Protein AF-A0A2E2UDE4-F1 (afdb_monomer)

Radius of gyration: 19.42 Å; Cα contacts (8 Å, |Δi|>4): 598; chains: 1; bounding box: 37×46×56 Å

Structure (mmCIF, N/CA/C/O backbone):
data_AF-A0A2E2UDE4-F1
#
_entry.id   AF-A0A2E2UDE4-F1
#
loop_
_atom_site.group_PDB
_atom_site.id
_atom_site.type_symbol
_atom_site.label_atom_id
_atom_site.label_alt_id
_atom_site.label_comp_id
_atom_site.label_asym_id
_atom_site.label_entity_id
_atom_site.label_seq_id
_atom_site.pdbx_PDB_ins_code
_atom_site.Cartn_x
_atom_site.Cartn_y
_atom_site.Cartn_z
_atom_site.occupancy
_atom_site.B_iso_or_equiv
_atom_site.auth_seq_id
_atom_site.auth_comp_id
_atom_site.auth_asym_id
_atom_site.auth_atom_id
_atom_site.pdbx_PDB_model_num
ATOM 1 N N . MET A 1 1 ? -0.733 -28.466 -1.530 1.00 35.12 1 MET A N 1
ATOM 2 C CA . MET A 1 1 ? -0.916 -27.162 -0.845 1.00 35.12 1 MET A CA 1
ATOM 3 C C . MET A 1 1 ? -1.141 -27.237 0.670 1.00 35.12 1 MET A C 1
ATOM 5 O O . MET A 1 1 ? -0.601 -26.382 1.351 1.00 35.12 1 MET A O 1
ATOM 9 N N . LYS A 1 2 ? -1.845 -28.229 1.247 1.00 24.92 2 LYS A N 1
ATOM 10 C CA . LYS A 1 2 ? -2.024 -28.320 2.722 1.00 24.92 2 LYS A CA 1
ATOM 11 C C . LYS A 1 2 ? -0.740 -28.624 3.522 1.00 24.92 2 LYS A C 1
ATOM 13 O O . LYS A 1 2 ? -0.670 -28.319 4.704 1.00 24.92 2 LYS A O 1
ATOM 18 N N . THR A 1 3 ? 0.284 -29.183 2.881 1.00 28.83 3 THR A N 1
ATOM 19 C CA . THR A 1 3 ? 1.509 -29.660 3.548 1.00 28.83 3 THR A CA 1
ATOM 20 C C . THR A 1 3 ? 2.575 -28.574 3.747 1.00 28.83 3 THR A C 1
ATOM 22 O O . THR A 1 3 ? 3.399 -28.689 4.645 1.00 28.83 3 THR A O 1
ATOM 25 N N . PHE A 1 4 ? 2.550 -27.494 2.959 1.00 31.78 4 PHE A N 1
ATOM 26 C CA . PHE A 1 4 ? 3.577 -26.442 3.019 1.00 31.78 4 PHE A CA 1
ATOM 27 C C . PHE A 1 4 ? 3.367 -25.449 4.175 1.00 31.78 4 PHE A C 1
ATOM 29 O O . PHE A 1 4 ? 4.335 -24.976 4.761 1.00 31.78 4 PHE A O 1
ATOM 36 N N . PHE A 1 5 ? 2.114 -25.188 4.561 1.00 33.06 5 PHE A N 1
ATOM 37 C CA . PHE A 1 5 ? 1.789 -24.245 5.641 1.00 33.06 5 PHE A CA 1
ATOM 38 C C . PHE A 1 5 ? 2.181 -24.781 7.029 1.00 33.06 5 PHE A C 1
ATOM 40 O O . PHE A 1 5 ? 2.607 -24.026 7.896 1.00 33.06 5 PHE A O 1
ATOM 47 N N . ILE A 1 6 ? 2.109 -26.104 7.214 1.00 34.22 6 ILE A N 1
ATOM 48 C CA . ILE A 1 6 ? 2.543 -26.785 8.444 1.00 34.22 6 ILE A CA 1
ATOM 49 C C . ILE A 1 6 ? 4.077 -26.774 8.563 1.00 34.22 6 ILE A C 1
ATOM 51 O O . ILE A 1 6 ? 4.602 -26.667 9.668 1.00 34.22 6 ILE A O 1
ATOM 55 N N . LEU A 1 7 ? 4.810 -26.813 7.442 1.00 35.66 7 LEU A N 1
ATOM 56 C CA . LEU A 1 7 ? 6.276 -26.786 7.461 1.00 35.66 7 LEU A CA 1
ATOM 57 C C . LEU A 1 7 ? 6.849 -25.426 7.885 1.00 35.66 7 LEU A C 1
ATOM 59 O O . LEU A 1 7 ? 7.848 -25.402 8.593 1.00 35.66 7 LEU A O 1
ATOM 63 N N . ALA A 1 8 ? 6.213 -24.307 7.523 1.00 44.88 8 ALA A N 1
ATOM 64 C CA . ALA A 1 8 ? 6.677 -22.971 7.916 1.00 44.88 8 ALA A CA 1
ATOM 65 C C . ALA A 1 8 ? 6.591 -22.726 9.438 1.00 44.88 8 ALA A C 1
ATOM 67 O O . ALA A 1 8 ? 7.397 -21.985 9.995 1.00 44.88 8 ALA A O 1
ATOM 68 N N . ILE A 1 9 ? 5.656 -23.396 10.120 1.00 42.78 9 ILE A N 1
ATOM 69 C CA . ILE A 1 9 ? 5.448 -23.289 11.573 1.00 42.78 9 ILE A CA 1
ATOM 70 C C . ILE A 1 9 ? 6.550 -24.030 12.355 1.00 42.78 9 ILE A C 1
ATOM 72 O O . ILE A 1 9 ? 6.902 -23.630 13.463 1.00 42.78 9 ILE A O 1
ATOM 76 N N . LEU A 1 10 ? 7.156 -25.070 11.768 1.00 39.50 10 LEU A N 1
ATOM 77 C CA . LEU A 1 10 ? 8.206 -25.868 12.416 1.00 39.50 10 LEU A CA 1
ATOM 78 C C . LEU A 1 10 ? 9.559 -25.142 12.528 1.00 39.50 10 LEU A C 1
ATOM 80 O O . LEU A 1 10 ? 10.391 -25.559 13.333 1.00 39.50 10 LEU A O 1
ATOM 84 N N . PHE A 1 11 ? 9.768 -24.056 11.774 1.00 43.25 11 PHE A N 1
ATOM 85 C CA . PHE A 1 11 ? 10.990 -23.235 11.819 1.00 43.25 11 PHE A CA 1
ATOM 86 C C . PHE A 1 11 ? 10.892 -22.024 12.755 1.00 43.25 11 PHE A C 1
ATOM 88 O O . PHE A 1 11 ? 11.830 -21.233 12.847 1.00 43.25 11 PHE A O 1
ATOM 95 N N . LEU A 1 12 ? 9.766 -21.857 13.448 1.00 46.66 12 LEU A N 1
ATOM 96 C CA . LEU A 1 12 ? 9.600 -20.792 14.426 1.00 46.66 12 LEU A CA 1
ATOM 97 C C . LEU A 1 12 ? 10.262 -21.203 15.756 1.00 46.66 12 LEU A C 1
ATOM 99 O O . LEU A 1 12 ? 10.166 -22.357 16.177 1.00 46.66 12 LEU A O 1
ATOM 103 N N . ASN A 1 13 ? 10.965 -20.253 16.385 1.00 50.31 13 ASN A N 1
ATOM 104 C CA . ASN A 1 13 ? 11.615 -20.405 17.696 1.00 50.31 13 ASN A CA 1
ATOM 105 C C . ASN A 1 13 ? 10.602 -20.923 18.743 1.00 50.31 13 ASN A C 1
ATOM 107 O O . ASN A 1 13 ? 9.409 -20.651 18.629 1.00 50.31 13 ASN A O 1
ATOM 111 N N . ASP A 1 14 ? 11.059 -21.660 19.754 1.00 52.66 14 ASP A N 1
ATOM 112 C CA . ASP A 1 14 ? 10.216 -22.264 20.790 1.00 52.66 14 ASP A CA 1
ATOM 113 C C . ASP A 1 14 ? 9.370 -21.230 21.559 1.00 52.66 14 ASP A C 1
ATOM 115 O O . ASP A 1 14 ? 8.243 -21.541 21.940 1.00 52.66 14 ASP A O 1
ATOM 119 N N . ASP A 1 15 ? 9.821 -19.973 21.645 1.00 49.53 15 ASP A N 1
ATOM 120 C CA . ASP A 1 15 ? 9.019 -18.848 22.158 1.00 49.53 15 ASP A CA 1
ATOM 121 C C . ASP A 1 15 ? 7.742 -18.600 21.324 1.00 49.53 15 ASP A C 1
ATOM 123 O O . ASP A 1 15 ?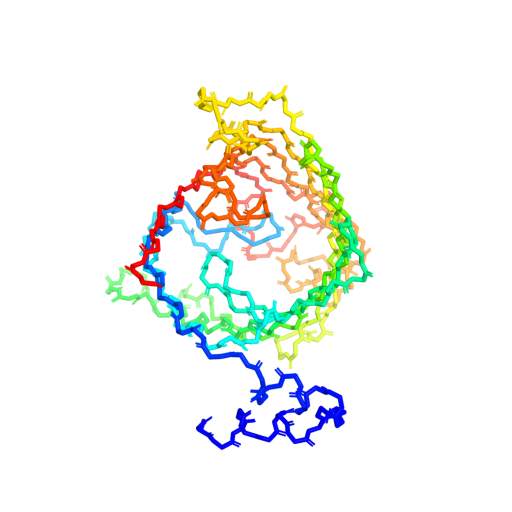 6.675 -18.317 21.859 1.00 49.53 15 ASP A O 1
ATOM 127 N N . VAL A 1 16 ? 7.819 -18.770 20.000 1.00 48.03 16 VAL A N 1
ATOM 128 C CA . VAL A 1 16 ? 6.688 -18.590 19.071 1.00 48.03 16 VAL A CA 1
ATOM 129 C C . VAL A 1 16 ? 5.713 -19.769 19.141 1.00 48.03 16 VAL A C 1
ATOM 131 O O . VAL A 1 16 ? 4.521 -19.604 18.887 1.00 48.03 16 VAL A O 1
ATOM 134 N N . LYS A 1 17 ? 6.207 -20.965 19.486 1.00 50.06 17 LYS A N 1
ATOM 135 C CA . LYS A 1 17 ? 5.362 -22.146 19.721 1.00 50.06 17 LYS A CA 1
ATOM 136 C C . LYS A 1 17 ? 4.622 -22.046 21.054 1.00 50.06 17 LYS A C 1
ATOM 138 O O . LYS A 1 17 ? 3.477 -22.476 21.127 1.00 50.06 17 LYS A O 1
ATOM 143 N N . ALA A 1 18 ? 5.254 -21.475 22.080 1.00 52.25 18 ALA A N 1
ATOM 144 C CA . ALA A 1 18 ? 4.624 -21.217 23.373 1.00 52.25 18 ALA A CA 1
ATOM 145 C C . ALA A 1 18 ? 3.515 -20.152 23.259 1.00 52.25 18 ALA A C 1
ATOM 147 O O . ALA A 1 18 ? 2.399 -20.398 23.711 1.00 52.25 18 ALA A O 1
ATOM 148 N N . ASP A 1 19 ? 3.770 -19.052 22.539 1.00 45.00 19 ASP A N 1
ATOM 149 C CA . ASP A 1 19 ? 2.766 -18.018 22.227 1.00 45.00 19 ASP A CA 1
ATOM 150 C C . ASP A 1 19 ? 1.578 -18.546 21.395 1.00 45.00 19 ASP A C 1
ATOM 152 O O . ASP A 1 19 ? 0.516 -17.931 21.366 1.00 45.00 19 ASP A O 1
ATOM 156 N N . PHE A 1 20 ? 1.733 -19.678 20.697 1.00 43.50 20 PHE A N 1
ATOM 157 C CA . PHE A 1 20 ? 0.654 -20.311 19.929 1.00 43.50 20 PHE A CA 1
ATOM 158 C C . PHE A 1 20 ? -0.340 -21.089 20.812 1.00 43.50 20 PHE A C 1
ATOM 160 O O . PHE A 1 20 ? -1.449 -21.380 20.367 1.00 43.50 20 PHE A O 1
ATOM 167 N N . LEU A 1 21 ? 0.058 -21.474 22.029 1.00 47.16 21 LEU A N 1
ATOM 168 C CA . LEU A 1 21 ? -0.686 -22.411 22.881 1.00 47.16 21 LEU A CA 1
ATOM 169 C C . LEU A 1 21 ? -1.438 -21.745 24.042 1.00 47.16 21 LEU A C 1
ATOM 171 O O . LEU A 1 21 ? -2.238 -22.414 24.694 1.00 47.16 21 LEU A O 1
ATOM 175 N N . GLU A 1 22 ? -1.232 -20.452 24.301 1.00 43.94 22 GLU A N 1
ATOM 176 C CA . GLU A 1 22 ? -1.933 -19.725 25.362 1.00 43.94 22 GLU A CA 1
ATOM 177 C C . GLU A 1 22 ? -2.844 -18.625 24.795 1.00 43.94 22 GLU A C 1
ATOM 179 O O . GLU A 1 22 ? -2.407 -17.765 24.040 1.00 43.94 22 GLU A O 1
ATOM 184 N N . THR A 1 23 ? -4.103 -18.623 25.256 1.00 48.03 23 THR A N 1
ATOM 185 C CA . THR A 1 23 ? -5.217 -1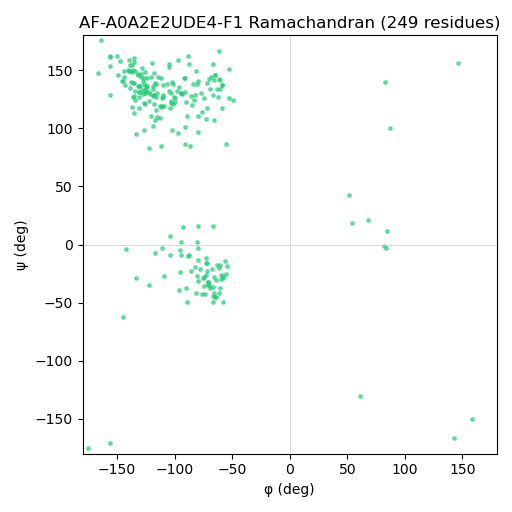7.680 24.993 1.00 48.03 23 THR A CA 1
ATOM 186 C C . THR A 1 23 ? -6.090 -17.968 23.761 1.00 48.03 23 THR A C 1
ATOM 188 O O . THR A 1 23 ? -5.752 -17.691 22.620 1.00 48.03 23 THR A O 1
ATOM 191 N N . GLU A 1 24 ? -7.261 -18.563 24.023 1.00 51.25 24 GLU A N 1
ATOM 192 C CA . GLU A 1 24 ? -8.235 -18.990 23.015 1.00 51.25 24 GLU A CA 1
ATOM 193 C C . GLU A 1 24 ? -9.422 -18.012 22.914 1.00 51.25 24 GLU A C 1
ATOM 195 O O . GLU A 1 24 ? -10.394 -18.113 23.671 1.00 51.25 24 GLU A O 1
ATOM 200 N N . LYS A 1 25 ? -9.417 -17.100 21.935 1.00 58.06 25 LYS A N 1
ATOM 201 C CA . LYS A 1 25 ? -10.649 -16.480 21.410 1.00 58.06 25 LYS A CA 1
ATOM 202 C C . LYS A 1 25 ? -10.627 -16.433 19.889 1.00 58.06 25 LYS A C 1
ATOM 204 O O . LYS A 1 25 ? -9.860 -15.699 19.274 1.00 58.06 25 LYS A O 1
ATOM 209 N N . LEU A 1 26 ? -11.525 -17.202 19.278 1.00 60.44 26 LEU A N 1
ATOM 210 C CA . LEU A 1 26 ? -11.810 -17.125 17.849 1.00 60.44 26 LEU A CA 1
ATOM 211 C C . LEU A 1 26 ? -12.360 -15.733 17.510 1.00 60.44 26 LEU A C 1
ATOM 213 O O . LEU A 1 26 ? -13.341 -15.302 18.114 1.00 60.44 26 LEU A O 1
ATOM 217 N N . GLN A 1 27 ? -11.753 -15.056 16.536 1.00 63.19 27 GLN A N 1
ATOM 218 C CA . GLN A 1 27 ? -12.270 -13.807 15.982 1.00 63.19 27 GLN A CA 1
ATOM 219 C C . GLN A 1 27 ? -12.635 -14.000 14.515 1.00 63.19 27 GLN A C 1
ATOM 221 O O . GLN A 1 27 ? -11.807 -14.433 13.708 1.00 63.19 27 GLN A O 1
ATOM 226 N N . VAL A 1 28 ? -13.868 -13.649 14.162 1.00 62.31 28 VAL A N 1
ATOM 227 C CA . VAL A 1 28 ? -14.369 -13.727 12.789 1.00 62.31 28 VAL A CA 1
ATOM 228 C C . VAL A 1 28 ? -14.733 -12.332 12.311 1.00 62.31 28 VAL A C 1
ATOM 230 O O . VAL A 1 28 ? -15.487 -11.619 12.971 1.00 62.31 28 VAL A O 1
ATOM 233 N N . ALA A 1 29 ? -14.224 -11.939 11.147 1.00 6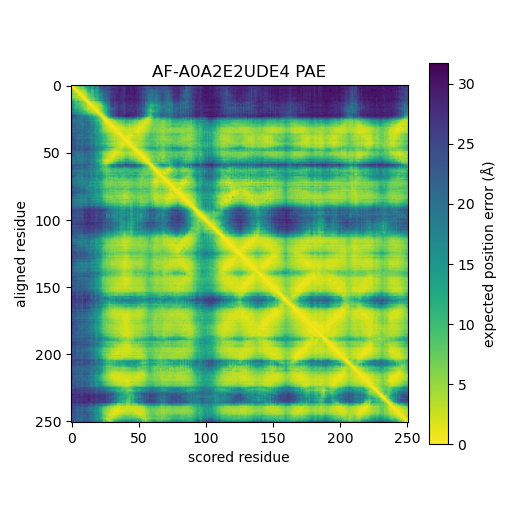7.19 29 ALA A N 1
ATOM 234 C CA . ALA A 1 29 ? -14.585 -10.690 10.485 1.00 67.19 29 ALA A CA 1
ATOM 235 C C . ALA A 1 29 ? -14.972 -10.957 9.032 1.00 67.19 29 ALA A C 1
ATOM 237 O O . ALA A 1 29 ? -14.415 -11.844 8.388 1.00 67.19 29 ALA A O 1
ATOM 238 N N . ALA A 1 30 ? -15.914 -10.179 8.514 1.00 69.62 30 ALA A N 1
ATOM 239 C CA . ALA A 1 30 ? -16.309 -10.225 7.114 1.00 69.62 30 ALA A CA 1
ATOM 240 C C . ALA A 1 30 ? -16.480 -8.806 6.572 1.00 69.62 30 ALA A C 1
ATOM 242 O O . ALA A 1 30 ? -16.736 -7.865 7.325 1.00 69.62 30 ALA A O 1
ATOM 243 N N . GLY A 1 31 ? -16.317 -8.642 5.266 1.00 78.25 31 GLY A N 1
ATOM 244 C CA . GLY A 1 31 ? -16.369 -7.344 4.624 1.00 78.25 31 GLY A CA 1
ATOM 245 C C . GLY A 1 31 ? -16.278 -7.410 3.109 1.00 78.25 31 GLY A C 1
ATOM 246 O O . GLY A 1 31 ? -16.262 -8.479 2.502 1.00 78.25 31 GLY A O 1
ATOM 247 N N . ILE A 1 32 ? -16.215 -6.232 2.507 1.00 80.12 32 ILE A N 1
ATOM 248 C CA . ILE A 1 32 ? -16.048 -6.029 1.077 1.00 80.12 32 ILE A CA 1
ATOM 249 C C . ILE A 1 32 ? -15.159 -4.810 0.845 1.00 80.12 32 ILE A C 1
ATOM 251 O O . ILE A 1 32 ? -15.301 -3.782 1.513 1.00 80.12 32 ILE A O 1
ATOM 255 N N . GLN A 1 33 ? -14.240 -4.938 -0.103 1.00 83.00 33 GLN A N 1
ATOM 256 C CA . GLN A 1 33 ? -13.408 -3.850 -0.592 1.00 83.00 33 GLN A CA 1
ATOM 257 C C . GLN A 1 33 ? -13.818 -3.522 -2.017 1.00 83.00 33 GLN A C 1
ATOM 259 O O . GLN A 1 33 ? -13.748 -4.366 -2.904 1.00 83.00 33 GLN A O 1
ATOM 264 N N . TYR A 1 34 ? -14.255 -2.292 -2.220 1.00 86.25 34 TYR A N 1
ATOM 265 C CA . TYR A 1 34 ? -14.536 -1.723 -3.521 1.00 86.25 34 TYR A CA 1
ATOM 266 C C . TYR A 1 34 ? -13.329 -0.924 -3.998 1.00 86.25 34 TYR A C 1
ATOM 268 O O . TYR A 1 34 ? -12.795 -0.122 -3.233 1.00 86.25 34 TYR A O 1
ATOM 276 N N . ARG A 1 35 ? -12.944 -1.090 -5.261 1.00 86.62 35 ARG A N 1
ATOM 277 C CA . ARG A 1 35 ? -11.923 -0.293 -5.949 1.00 86.62 35 ARG A CA 1
ATOM 278 C C . ARG A 1 35 ? -12.467 0.160 -7.294 1.00 86.62 35 ARG A C 1
ATOM 280 O O . ARG A 1 35 ? -13.063 -0.646 -7.997 1.00 86.62 35 ARG A O 1
ATOM 287 N N . SER A 1 36 ? -12.259 1.422 -7.664 1.00 87.56 36 SER A N 1
ATOM 288 C CA . SER A 1 36 ? -12.672 1.941 -8.977 1.00 87.56 36 SER A CA 1
ATOM 289 C C . SER A 1 36 ? -11.807 1.433 -10.135 1.00 87.56 36 SER A C 1
ATOM 291 O O . SER A 1 36 ? -12.281 1.398 -11.263 1.00 87.56 36 SER A O 1
ATOM 293 N N . LEU A 1 37 ? -10.553 1.077 -9.848 1.00 83.31 37 LEU A N 1
ATOM 294 C CA . LEU A 1 37 ? -9.583 0.460 -10.756 1.00 83.31 37 LEU A CA 1
ATOM 295 C C . LEU A 1 37 ? -8.547 -0.314 -9.934 1.00 83.31 37 LEU A C 1
ATOM 297 O O . LEU A 1 37 ? -8.381 -0.028 -8.738 1.00 83.31 37 LEU A O 1
ATOM 301 N N . LEU A 1 38 ? -7.821 -1.244 -10.559 1.00 77.69 38 LEU A N 1
ATOM 302 C CA . LEU A 1 38 ? -6.655 -1.871 -9.938 1.00 77.69 38 LEU A CA 1
ATOM 303 C C . LEU A 1 38 ? -5.382 -1.216 -10.443 1.00 77.69 38 LEU A C 1
ATOM 305 O O . LEU A 1 38 ? -5.134 -1.135 -11.643 1.00 77.69 38 LEU A O 1
ATOM 309 N N . TYR A 1 39 ? -4.566 -0.767 -9.498 1.00 79.69 39 TYR A N 1
ATOM 310 C CA . TYR A 1 39 ? -3.234 -0.268 -9.774 1.00 79.69 39 TYR A CA 1
ATOM 311 C C . TYR A 1 39 ? -2.248 -0.855 -8.768 1.00 79.69 39 TYR A C 1
ATOM 313 O O . TYR A 1 39 ? -2.598 -1.124 -7.614 1.00 79.69 39 TYR A O 1
ATOM 321 N N . LYS A 1 40 ? -1.001 -1.031 -9.197 1.00 81.94 40 LYS A N 1
ATOM 322 C CA . LYS A 1 40 ? 0.120 -1.445 -8.353 1.00 81.94 40 LYS A CA 1
ATOM 323 C C . LYS A 1 40 ? 1.304 -0.545 -8.680 1.00 81.94 40 LYS A C 1
ATOM 325 O O . LYS A 1 40 ? 1.675 -0.411 -9.840 1.00 81.94 40 LYS A O 1
ATOM 330 N N . ARG A 1 41 ? 1.865 0.114 -7.657 1.00 84.75 41 ARG A N 1
ATOM 331 C CA . ARG A 1 41 ? 3.071 0.961 -7.772 1.00 84.75 41 ARG A CA 1
ATOM 332 C C . ARG A 1 41 ? 2.984 2.005 -8.905 1.00 84.75 41 ARG A C 1
ATOM 334 O O . ARG A 1 41 ? 3.927 2.221 -9.657 1.00 84.75 41 ARG A O 1
ATOM 341 N N . GLY A 1 42 ? 1.825 2.649 -9.037 1.00 82.75 42 GLY A N 1
ATOM 342 C CA . GLY A 1 42 ? 1.582 3.693 -10.040 1.00 82.75 42 GLY A CA 1
ATOM 343 C C . GLY A 1 42 ? 1.194 3.204 -11.441 1.00 82.75 42 GLY A C 1
ATOM 344 O O . GLY A 1 42 ? 0.882 4.041 -12.277 1.00 82.75 42 GLY A O 1
ATOM 345 N N . ILE A 1 43 ? 1.161 1.891 -11.688 1.00 80.06 43 ILE A N 1
ATOM 346 C CA . ILE A 1 43 ? 0.720 1.307 -12.962 1.00 80.06 43 ILE A CA 1
ATOM 347 C C . ILE A 1 43 ? -0.690 0.756 -12.803 1.00 80.06 43 ILE A C 1
ATOM 349 O O . ILE A 1 43 ? -0.952 -0.006 -11.869 1.00 80.06 43 ILE A O 1
ATOM 353 N N . ILE A 1 44 ? -1.588 1.116 -13.719 1.00 78.69 44 ILE A N 1
ATOM 354 C CA . ILE A 1 44 ? -2.917 0.510 -13.810 1.00 78.69 44 ILE A CA 1
ATOM 355 C C . ILE A 1 44 ? -2.749 -0.910 -14.350 1.00 78.69 44 ILE A C 1
ATOM 357 O O . ILE A 1 44 ? -2.233 -1.124 -15.443 1.00 78.69 44 ILE A O 1
ATOM 361 N N . THR A 1 45 ? -3.137 -1.897 -13.547 1.00 73.88 45 THR A N 1
ATOM 362 C CA . THR A 1 45 ? -3.043 -3.312 -13.918 1.00 73.88 45 THR A CA 1
ATOM 363 C C . THR A 1 45 ? -4.342 -3.840 -14.507 1.00 73.88 45 THR A C 1
ATOM 365 O O . THR A 1 45 ? -4.283 -4.826 -15.240 1.00 73.88 45 THR A O 1
ATOM 368 N N . TYR A 1 46 ? -5.473 -3.198 -14.192 1.00 71.00 46 TYR A N 1
ATOM 369 C CA . TYR A 1 46 ? -6.798 -3.494 -14.732 1.00 71.00 46 TYR A CA 1
ATOM 370 C C . TYR A 1 46 ? -7.714 -2.263 -14.649 1.00 71.00 46 TYR A C 1
ATOM 372 O O . TYR A 1 46 ? -7.889 -1.667 -13.577 1.00 71.00 46 TYR A O 1
ATOM 380 N N . GLU A 1 47 ? -8.333 -1.925 -15.779 1.00 68.31 47 GLU A N 1
ATOM 381 C CA . GLU A 1 47 ? -9.317 -0.853 -15.908 1.00 68.31 47 GLU A CA 1
ATOM 382 C C . GLU A 1 47 ? -10.727 -1.395 -15.644 1.00 68.31 47 GLU A C 1
ATOM 384 O O . GLU A 1 47 ? -11.281 -2.179 -16.411 1.00 68.31 47 GLU A O 1
ATOM 389 N N . GLY A 1 48 ? -11.320 -0.987 -14.524 1.00 69.38 48 GLY A N 1
ATOM 390 C CA . GLY A 1 48 ? -12.673 -1.385 -14.152 1.00 69.38 48 GLY A CA 1
ATOM 391 C C . GLY A 1 48 ? -12.844 -1.533 -12.650 1.00 69.38 48 GLY A C 1
ATOM 392 O O . GLY A 1 48 ? -11.887 -1.761 -11.905 1.00 69.38 48 GLY A O 1
ATOM 393 N N . PHE A 1 49 ? -14.088 -1.411 -12.189 1.00 78.06 49 PHE A N 1
ATOM 394 C CA . PHE A 1 49 ? -14.364 -1.550 -10.769 1.00 78.06 49 PHE A CA 1
ATOM 395 C C . PHE A 1 49 ? -14.194 -3.005 -10.317 1.00 78.06 49 PHE A C 1
ATOM 397 O O . PHE A 1 49 ? -14.582 -3.943 -11.014 1.00 78.06 49 PHE A O 1
ATOM 404 N N . GLN A 1 50 ? -13.662 -3.192 -9.113 1.00 79.31 50 GLN A N 1
ATOM 405 C CA . GLN A 1 50 ? -13.552 -4.492 -8.463 1.00 79.31 50 GLN A CA 1
ATOM 406 C C . GLN A 1 50 ? -14.224 -4.441 -7.095 1.00 79.31 50 GLN A C 1
ATOM 408 O O . GLN A 1 50 ? -14.012 -3.512 -6.315 1.00 79.31 50 GLN A O 1
ATOM 413 N N . ALA A 1 51 ? -15.020 -5.465 -6.796 1.00 80.88 51 ALA A N 1
ATOM 414 C CA . ALA A 1 51 ? -15.589 -5.692 -5.479 1.00 80.88 51 ALA A CA 1
ATOM 415 C C . ALA A 1 51 ? -15.047 -7.017 -4.929 1.00 80.88 51 ALA A C 1
ATOM 417 O O . ALA A 1 51 ? -15.426 -8.094 -5.386 1.00 80.88 51 ALA A O 1
ATOM 418 N N . THR A 1 52 ? -14.146 -6.930 -3.957 1.00 78.94 52 THR A N 1
ATOM 419 C CA . THR A 1 52 ? -13.434 -8.082 -3.401 1.00 78.94 52 THR A CA 1
ATOM 420 C C . THR A 1 52 ? -14.016 -8.432 -2.034 1.00 78.94 52 THR A C 1
ATOM 422 O O . THR A 1 52 ? -13.947 -7.601 -1.121 1.00 78.94 52 THR A O 1
ATOM 425 N N . PRO A 1 53 ? -14.600 -9.631 -1.849 1.00 72.81 53 PRO A N 1
ATOM 426 C CA . PRO A 1 53 ? -15.036 -10.073 -0.533 1.00 72.81 53 PRO A CA 1
ATOM 427 C C . PRO A 1 53 ? -13.823 -10.277 0.380 1.00 72.81 53 PRO A C 1
ATOM 429 O O . PRO A 1 53 ? -12.781 -10.777 -0.039 1.00 72.81 53 PRO A O 1
ATOM 432 N N . ILE A 1 54 ? -13.972 -9.903 1.646 1.00 71.31 54 ILE A N 1
ATOM 433 C CA . ILE A 1 54 ? -12.954 -10.059 2.682 1.00 71.31 54 ILE A CA 1
ATOM 434 C C . ILE A 1 54 ? -13.539 -10.919 3.790 1.00 71.31 54 ILE A C 1
ATOM 436 O O . ILE A 1 54 ? -14.619 -10.632 4.303 1.00 71.31 54 ILE A O 1
ATOM 440 N N . TYR A 1 55 ? -12.810 -11.953 4.190 1.00 63.16 55 TYR A N 1
ATOM 441 C CA . TYR A 1 55 ? -13.143 -12.767 5.350 1.00 63.16 55 TYR A CA 1
ATOM 442 C C . TYR A 1 55 ? -11.884 -13.042 6.169 1.00 63.16 55 TYR A C 1
ATOM 444 O O . TYR A 1 55 ? -10.814 -13.308 5.628 1.00 63.16 55 TYR A O 1
ATOM 452 N N . SER A 1 56 ? -12.026 -12.976 7.489 1.00 61.03 56 SER A N 1
ATOM 453 C CA . SER A 1 56 ? -10.990 -13.300 8.462 1.00 61.03 56 SER A CA 1
ATOM 454 C C . SER A 1 56 ? -11.526 -14.329 9.426 1.00 61.03 56 SER A C 1
ATOM 456 O O . SER A 1 56 ? -12.578 -14.116 10.026 1.00 61.03 56 SER A O 1
ATOM 458 N N . VAL A 1 57 ? -10.761 -15.390 9.638 1.00 58.00 57 VAL A N 1
ATOM 459 C CA . VAL A 1 57 ? -10.953 -16.300 10.763 1.00 58.00 57 VAL A CA 1
ATOM 460 C C . VAL A 1 57 ? -9.607 -16.376 11.460 1.00 58.00 57 VAL A C 1
ATOM 462 O O . VAL A 1 57 ? -8.703 -17.059 10.987 1.00 58.00 57 VAL A O 1
ATOM 465 N N . ASN A 1 58 ? -9.451 -15.604 12.532 1.00 58.94 58 ASN A N 1
ATOM 466 C CA . ASN A 1 58 ? -8.213 -15.566 13.297 1.00 58.94 58 ASN A CA 1
ATOM 467 C C . ASN A 1 58 ? -8.409 -16.373 14.574 1.00 58.94 58 ASN A C 1
ATOM 469 O O . ASN A 1 58 ? -9.301 -16.091 15.376 1.00 58.94 58 ASN A O 1
ATOM 473 N N . TYR A 1 59 ? -7.562 -17.379 14.740 1.00 49.78 59 TYR A N 1
ATOM 474 C CA . TYR A 1 59 ? -7.344 -18.037 16.017 1.00 49.78 59 TYR A CA 1
ATOM 475 C C . TYR A 1 59 ? -6.190 -17.296 16.702 1.00 49.78 59 TYR A C 1
ATOM 477 O O . TYR A 1 59 ? -5.215 -16.979 16.022 1.00 49.78 59 TYR A O 1
ATOM 485 N N . GLU A 1 60 ? -6.352 -16.919 17.973 1.00 58.03 60 GLU A N 1
ATOM 486 C CA . GLU A 1 60 ? -5.532 -15.931 18.695 1.00 58.03 60 GLU A CA 1
ATOM 487 C C . GLU A 1 60 ? -4.022 -16.241 18.678 1.00 58.03 60 GLU A C 1
ATOM 489 O O . GLU A 1 60 ? -3.443 -16.783 19.603 1.00 58.03 60 GLU A O 1
ATOM 494 N N . ASN A 1 61 ? -3.343 -15.793 17.628 1.00 54.06 61 ASN A N 1
ATOM 495 C CA . ASN A 1 61 ? -1.977 -15.327 17.725 1.00 54.06 61 ASN A CA 1
ATOM 496 C C . ASN A 1 61 ? -2.046 -13.842 17.382 1.00 54.06 61 ASN A C 1
ATOM 498 O O . ASN A 1 61 ? -2.317 -13.474 16.240 1.00 54.06 61 ASN A O 1
ATOM 502 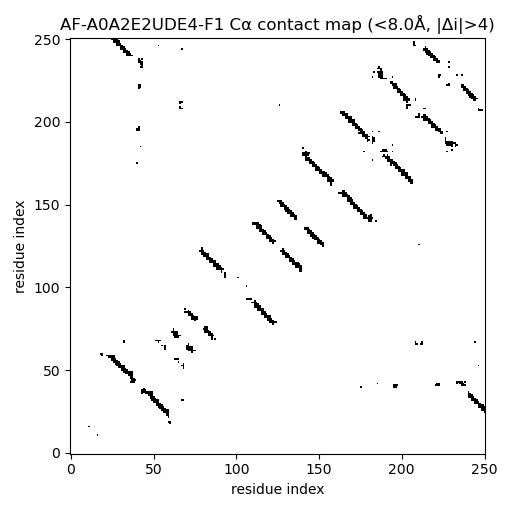N N . SER A 1 62 ? -1.841 -12.991 18.391 1.00 55.53 62 SER A N 1
ATOM 503 C CA . SER A 1 62 ? -1.880 -11.524 18.261 1.00 55.53 62 SER A CA 1
ATOM 504 C C . SER A 1 62 ? -0.916 -10.979 17.203 1.00 55.53 62 SER A C 1
ATOM 506 O O . SER A 1 62 ? -1.041 -9.826 16.779 1.00 55.53 62 SER A O 1
ATOM 508 N N . SER A 1 63 ? 0.020 -11.818 16.755 1.00 62.66 63 SER A N 1
ATOM 509 C CA . SER A 1 63 ? 0.919 -11.500 15.669 1.00 62.66 63 SER A CA 1
ATOM 510 C C . SER A 1 63 ? 0.282 -11.691 14.299 1.00 62.66 63 SER A C 1
ATOM 512 O O . SER A 1 63 ? 0.664 -10.992 13.376 1.00 62.66 63 SER A O 1
ATOM 514 N N . PHE A 1 64 ? -0.701 -12.568 14.105 1.00 63.16 64 PHE A N 1
ATOM 515 C CA . PHE A 1 64 ? -1.375 -12.658 12.811 1.00 63.16 64 PHE A CA 1
ATOM 516 C C . PHE A 1 64 ? -2.504 -11.629 12.710 1.00 63.16 64 PHE A C 1
ATOM 518 O O . PHE A 1 64 ? -3.450 -11.619 13.492 1.00 63.16 64 PHE A O 1
ATOM 525 N N . LEU A 1 65 ? -2.393 -10.739 11.727 1.00 65.50 65 LEU A N 1
ATOM 526 C CA . LEU A 1 65 ? -3.329 -9.651 11.481 1.00 65.50 65 LEU A CA 1
ATOM 527 C C . LEU A 1 65 ? -3.877 -9.773 10.066 1.00 65.50 65 LEU A C 1
ATOM 529 O O . LEU A 1 65 ? -3.113 -9.714 9.106 1.00 65.50 65 LEU A O 1
ATOM 533 N N . LEU A 1 66 ? -5.198 -9.854 9.922 1.00 60.22 66 LEU A N 1
ATOM 534 C CA . LEU A 1 66 ? -5.819 -9.588 8.630 1.00 60.22 66 LEU A CA 1
ATOM 535 C C . LEU A 1 66 ? -5.980 -8.080 8.448 1.00 60.22 66 LEU A C 1
ATOM 537 O O . LEU A 1 66 ? -6.546 -7.400 9.306 1.00 60.22 66 LEU A O 1
ATOM 541 N N . ALA A 1 67 ? -5.505 -7.563 7.321 1.00 64.12 67 ALA A N 1
ATOM 542 C CA . ALA A 1 67 ? -5.703 -6.174 6.956 1.00 64.12 67 ALA A CA 1
ATOM 543 C C . ALA A 1 67 ? -6.060 -6.057 5.466 1.00 64.12 67 ALA A C 1
ATOM 545 O O . ALA A 1 67 ? -5.304 -6.479 4.589 1.00 64.12 67 ALA A O 1
ATOM 546 N N . GLY A 1 68 ? -7.259 -5.534 5.184 1.00 63.56 68 GLY A N 1
ATOM 547 C CA . GLY A 1 68 ? -7.870 -5.654 3.859 1.00 63.56 68 GLY A CA 1
ATOM 548 C C . GLY A 1 68 ? -8.098 -7.126 3.498 1.00 63.56 68 GLY A C 1
ATOM 549 O O . GLY A 1 68 ? -8.622 -7.884 4.307 1.00 63.56 68 GLY A O 1
ATOM 550 N N . SER A 1 69 ? -7.674 -7.533 2.302 1.00 59.38 69 SER A N 1
ATOM 551 C CA . SER A 1 69 ? -7.758 -8.911 1.797 1.00 59.38 69 SER A CA 1
ATOM 552 C C . SER A 1 69 ? -6.504 -9.760 2.067 1.00 59.38 69 SER A C 1
ATOM 554 O O . SER A 1 69 ? -6.327 -10.798 1.436 1.00 59.38 69 SER A O 1
ATOM 556 N N . SER A 1 70 ? -5.602 -9.326 2.955 1.00 65.06 70 SER A N 1
ATOM 557 C CA . SER A 1 70 ? -4.306 -9.983 3.166 1.00 65.06 70 SER A CA 1
ATOM 558 C C . SER A 1 70 ? -4.047 -10.337 4.628 1.00 65.06 70 SER A C 1
ATOM 560 O O . SER A 1 70 ? -4.377 -9.566 5.530 1.00 65.06 70 SER A O 1
ATOM 562 N N . LEU A 1 71 ? -3.396 -11.485 4.846 1.00 66.12 71 LEU A N 1
ATOM 563 C CA . LEU A 1 71 ? -2.916 -11.936 6.152 1.00 66.12 71 LEU A CA 1
ATOM 564 C C . LEU A 1 71 ? -1.453 -11.518 6.353 1.00 66.12 71 LEU A C 1
ATOM 566 O O . LEU A 1 71 ? -0.602 -11.769 5.501 1.00 66.12 71 LEU A O 1
ATOM 570 N N . PHE A 1 72 ? -1.167 -10.904 7.494 1.00 71.81 72 PHE A N 1
ATOM 571 C CA . PHE A 1 72 ? 0.158 -10.444 7.894 1.00 71.81 72 PHE A CA 1
ATOM 572 C C . PHE A 1 72 ? 0.593 -11.161 9.158 1.00 71.81 72 PHE A C 1
ATOM 5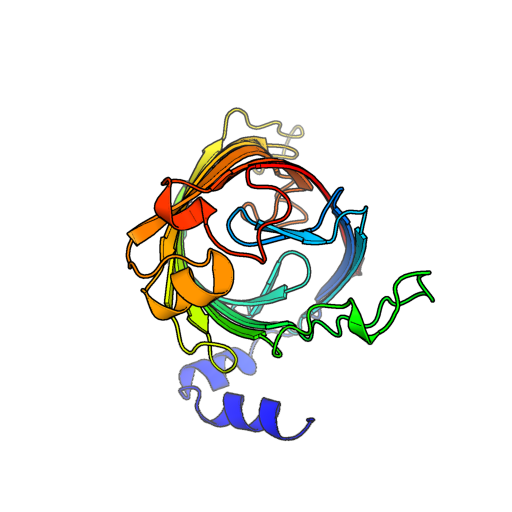74 O O . PHE A 1 72 ? -0.224 -11.399 10.040 1.00 71.81 72 PHE A O 1
ATOM 581 N N . TYR A 1 73 ? 1.891 -11.400 9.293 1.00 73.94 73 TYR A N 1
ATOM 582 C CA . TYR A 1 73 ? 2.511 -11.575 10.600 1.00 73.94 73 TYR A CA 1
ATOM 583 C C . TYR A 1 73 ? 3.053 -10.220 11.065 1.00 73.94 73 TYR A C 1
ATOM 585 O O . TYR A 1 73 ? 3.753 -9.547 10.318 1.00 73.94 73 TYR A O 1
ATOM 593 N N . LYS A 1 74 ? 2.725 -9.802 12.280 1.00 79.81 74 LYS A N 1
ATOM 594 C CA . LYS A 1 74 ? 2.983 -8.504 12.897 1.00 79.81 74 LYS A CA 1
ATOM 595 C C . LYS A 1 74 ? 3.586 -8.726 14.274 1.00 79.81 74 LYS A C 1
ATOM 597 O O . LYS A 1 74 ? 2.922 -9.210 15.173 1.00 79.81 74 LYS A O 1
ATOM 602 N N . ARG A 1 75 ? 4.810 -8.266 14.491 1.00 80.12 75 ARG A N 1
ATOM 603 C CA . ARG A 1 75 ? 5.435 -8.252 15.813 1.00 80.12 75 ARG A CA 1
ATOM 604 C C . ARG A 1 75 ? 5.543 -6.819 16.313 1.00 80.12 75 ARG A C 1
ATOM 606 O O . ARG A 1 75 ? 6.200 -5.988 15.688 1.00 80.12 75 ARG A O 1
ATOM 613 N N . GLY A 1 76 ? 4.895 -6.522 17.435 1.00 80.62 76 GLY A N 1
ATOM 614 C CA . GLY A 1 76 ? 5.076 -5.252 18.137 1.00 80.62 76 GLY A CA 1
ATOM 615 C C . GLY A 1 76 ? 6.382 -5.255 18.928 1.00 80.62 76 GLY A C 1
ATOM 616 O O . GLY A 1 76 ? 6.643 -6.191 19.677 1.00 80.62 76 GLY A O 1
ATOM 617 N N . PHE A 1 77 ? 7.194 -4.211 18.779 1.00 79.62 77 PHE A N 1
ATOM 618 C CA . PHE A 1 77 ? 8.346 -3.977 19.657 1.00 79.62 77 PHE A CA 1
ATOM 619 C C . PHE A 1 77 ? 7.947 -3.115 20.857 1.00 79.62 77 PHE A C 1
ATOM 621 O O . PHE A 1 77 ? 8.417 -3.320 21.971 1.00 79.62 77 PHE A O 1
ATOM 628 N N . ASN A 1 78 ? 7.069 -2.137 20.624 1.00 84.44 78 ASN A N 1
ATOM 629 C CA . ASN A 1 78 ? 6.425 -1.315 21.644 1.00 84.44 78 ASN A CA 1
ATOM 630 C C . ASN A 1 78 ? 5.098 -0.762 21.090 1.00 84.44 78 ASN A C 1
ATOM 632 O O . ASN A 1 78 ? 4.653 -1.165 20.017 1.00 84.44 78 ASN A O 1
ATOM 636 N N . ARG A 1 79 ? 4.457 0.165 21.814 1.00 80.38 79 ARG A N 1
ATOM 637 C CA . ARG A 1 79 ? 3.159 0.747 21.420 1.00 80.38 79 ARG A CA 1
ATOM 638 C C . ARG A 1 79 ? 3.178 1.461 20.065 1.00 80.38 79 ARG A C 1
ATOM 640 O O . ARG A 1 79 ? 2.137 1.530 19.421 1.00 80.38 79 ARG A O 1
ATOM 647 N N . ASN A 1 80 ? 4.337 1.962 19.644 1.00 86.88 80 ASN A N 1
ATOM 648 C CA . ASN A 1 80 ? 4.468 2.794 18.452 1.00 86.88 80 ASN A CA 1
ATOM 649 C C . ASN A 1 80 ? 5.189 2.070 17.313 1.00 86.88 80 ASN A C 1
ATOM 651 O O . ASN A 1 80 ? 4.971 2.402 16.155 1.00 86.88 80 ASN A O 1
ATOM 655 N N . TRP A 1 81 ? 6.052 1.103 17.623 1.00 86.31 81 TRP A N 1
ATOM 656 C CA . TRP A 1 81 ? 6.887 0.414 16.644 1.00 86.31 81 TRP A CA 1
ATOM 657 C C . TRP A 1 81 ? 6.448 -1.029 16.442 1.00 86.31 81 TRP A C 1
ATOM 659 O O . TRP A 1 81 ? 6.377 -1.811 17.396 1.00 86.31 81 TRP A O 1
ATOM 669 N N . SER A 1 82 ? 6.242 -1.407 15.182 1.00 85.12 82 SER A N 1
ATOM 670 C CA . SER A 1 82 ? 5.985 -2.793 14.798 1.00 85.12 82 SER A CA 1
ATOM 671 C C . SER A 1 82 ? 6.680 -3.179 13.501 1.00 85.12 82 SER A C 1
ATOM 673 O O . SER A 1 82 ? 6.861 -2.360 12.602 1.00 85.12 82 SER A O 1
ATOM 675 N N . PHE A 1 83 ? 7.024 -4.457 13.397 1.00 83.75 83 PHE A N 1
ATOM 676 C CA . PHE A 1 83 ? 7.412 -5.102 12.151 1.00 83.75 83 PHE A CA 1
ATOM 677 C C . PHE A 1 83 ? 6.233 -5.908 11.612 1.00 83.75 83 PHE A C 1
ATOM 679 O O . PHE A 1 83 ? 5.560 -6.580 12.394 1.00 83.75 83 PHE A O 1
ATOM 686 N N . ARG A 1 84 ? 5.988 -5.868 10.300 1.00 84.00 84 ARG A N 1
ATOM 687 C CA . ARG A 1 84 ? 5.040 -6.766 9.629 1.00 84.00 84 ARG A CA 1
ATOM 688 C C . ARG A 1 84 ? 5.677 -7.447 8.440 1.00 84.00 84 ARG A C 1
ATOM 690 O O . ARG A 1 84 ? 6.528 -6.871 7.780 1.00 84.00 84 ARG A O 1
ATOM 697 N N . THR A 1 85 ? 5.198 -8.632 8.115 1.00 77.88 85 THR A N 1
ATOM 698 C CA . THR A 1 85 ? 5.541 -9.326 6.881 1.00 77.88 85 THR A CA 1
ATOM 699 C C . THR A 1 85 ? 4.309 -9.994 6.290 1.00 77.88 85 THR A C 1
ATOM 701 O O . THR A 1 85 ? 3.382 -10.372 7.014 1.00 77.88 85 THR A O 1
ATOM 704 N N . ARG A 1 86 ? 4.294 -10.095 4.964 1.00 79.25 86 ARG A N 1
ATOM 705 C CA . ARG A 1 86 ? 3.248 -10.726 4.169 1.00 79.25 86 ARG A CA 1
ATOM 706 C C . ARG A 1 86 ? 3.882 -11.407 2.968 1.00 79.25 86 ARG A C 1
ATOM 708 O O . ARG A 1 86 ? 4.763 -10.845 2.332 1.00 79.25 86 ARG A O 1
ATOM 715 N N . LEU A 1 87 ? 3.377 -12.585 2.633 1.00 72.12 87 LEU A N 1
ATOM 716 C CA . LEU A 1 87 ? 3.593 -13.195 1.329 1.00 72.12 87 LEU A CA 1
ATOM 717 C C . LEU A 1 87 ? 2.349 -12.929 0.478 1.00 72.12 87 LEU A C 1
ATOM 719 O O . LEU A 1 87 ? 1.249 -13.290 0.899 1.00 72.12 87 LEU A O 1
ATOM 723 N N . ASN A 1 88 ? 2.514 -12.296 -0.683 1.00 67.50 88 ASN A N 1
ATOM 724 C CA . ASN A 1 88 ? 1.461 -12.218 -1.692 1.00 67.50 88 ASN A CA 1
ATOM 725 C C . ASN A 1 88 ? 1.798 -13.160 -2.822 1.00 67.50 88 ASN A C 1
ATOM 727 O O . ASN A 1 88 ? 2.910 -13.147 -3.344 1.00 67.50 88 ASN A O 1
ATOM 731 N N . ILE A 1 89 ? 0.806 -13.940 -3.210 1.00 62.53 89 ILE A N 1
ATOM 732 C CA . ILE A 1 89 ? 0.863 -14.745 -4.414 1.00 62.53 89 ILE A CA 1
ATOM 733 C C . ILE A 1 89 ? -0.274 -14.213 -5.272 1.00 62.53 89 ILE A C 1
ATOM 735 O O . ILE A 1 89 ? -1.442 -14.479 -4.986 1.00 62.53 89 ILE A O 1
ATOM 739 N N . ASP A 1 90 ? 0.082 -13.393 -6.253 1.00 60.59 90 ASP A N 1
ATOM 740 C CA . ASP A 1 90 ? -0.852 -12.810 -7.201 1.00 60.59 90 ASP A CA 1
ATOM 741 C C . ASP A 1 90 ? -0.815 -13.694 -8.456 1.00 60.59 90 ASP A C 1
ATOM 743 O O . ASP A 1 90 ? 0.050 -13.560 -9.323 1.00 60.59 90 ASP A O 1
ATOM 747 N N . SER A 1 91 ? -1.755 -14.637 -8.538 1.00 52.50 91 SER A N 1
ATOM 748 C CA . SER A 1 91 ? -2.036 -15.323 -9.798 1.00 52.50 91 SER A CA 1
ATOM 749 C C . SER A 1 91 ? -2.904 -14.385 -10.629 1.00 52.50 91 SER A C 1
ATOM 751 O O . SER A 1 91 ? -4.112 -14.266 -10.412 1.00 52.50 91 SER A O 1
ATOM 753 N N . THR A 1 92 ? -2.256 -13.644 -11.523 1.00 50.53 92 THR A N 1
ATOM 754 C CA . THR A 1 92 ? -2.959 -12.898 -12.563 1.00 50.53 92 THR A CA 1
ATOM 755 C C . THR A 1 92 ? -3.138 -13.874 -13.712 1.00 50.53 92 THR A C 1
ATOM 757 O O . THR A 1 92 ? -2.303 -13.954 -14.605 1.00 50.53 92 THR A O 1
ATOM 760 N N . GLU A 1 93 ? -4.187 -14.693 -13.669 1.00 44.66 93 GLU A N 1
ATOM 761 C CA . GLU A 1 93 ? -4.646 -15.266 -14.925 1.00 44.66 93 GLU A CA 1
ATOM 762 C C . GLU A 1 93 ? -5.152 -14.078 -15.750 1.00 44.66 93 GLU A C 1
ATOM 764 O O . GLU A 1 93 ? -6.220 -13.541 -15.471 1.00 44.66 93 GLU A O 1
ATOM 769 N N . ASP A 1 94 ? -4.411 -13.663 -16.782 1.00 46.81 94 ASP A N 1
ATOM 770 C CA . ASP A 1 94 ? -4.893 -12.692 -17.785 1.00 46.81 94 ASP A CA 1
ATOM 771 C C . ASP A 1 94 ? -6.048 -13.272 -18.639 1.00 46.81 94 ASP A C 1
ATOM 773 O O . ASP A 1 94 ? -6.413 -12.755 -19.696 1.00 46.81 94 ASP A O 1
ATOM 777 N N . ASN A 1 95 ? -6.649 -14.371 -18.175 1.00 46.66 95 ASN A N 1
ATOM 778 C CA . ASN A 1 95 ? -7.950 -14.829 -18.601 1.00 46.66 95 ASN A CA 1
ATOM 779 C C . ASN A 1 95 ? -9.001 -13.997 -17.862 1.00 46.66 95 ASN A C 1
ATOM 781 O O . ASN A 1 95 ? -9.175 -14.148 -16.649 1.00 46.66 95 ASN A O 1
ATOM 785 N N . PRO A 1 96 ? -9.738 -13.126 -18.563 1.00 45.38 96 PRO A N 1
ATOM 786 C CA . PRO A 1 96 ? -10.830 -12.413 -17.941 1.00 45.38 96 PRO A CA 1
ATOM 787 C C . PRO A 1 96 ? -11.837 -13.437 -17.403 1.00 45.38 96 PRO A C 1
ATOM 789 O O . PRO A 1 96 ? -12.182 -14.414 -18.069 1.00 45.38 96 PRO A O 1
ATOM 792 N N . LEU A 1 97 ? -12.334 -13.193 -16.188 1.00 39.03 97 LEU A N 1
ATOM 793 C CA . LEU A 1 97 ? -13.386 -13.999 -15.548 1.00 39.03 97 LEU A CA 1
ATOM 794 C C . LEU A 1 97 ? -14.650 -14.136 -16.418 1.00 39.03 97 LEU A C 1
ATOM 796 O O . LEU A 1 97 ? -15.460 -15.036 -16.203 1.00 39.03 97 LEU A O 1
ATOM 800 N N . TYR A 1 98 ? -14.808 -13.246 -17.398 1.00 43.84 98 TYR A N 1
ATOM 801 C CA . TYR A 1 98 ? -15.865 -13.244 -18.398 1.00 43.84 98 TYR A CA 1
ATOM 802 C C . TYR A 1 98 ? -15.251 -13.212 -19.798 1.00 43.84 98 TYR A C 1
ATOM 804 O O . TYR A 1 98 ? -14.203 -12.612 -20.002 1.00 43.84 98 TYR A O 1
ATOM 812 N N . ILE A 1 99 ? -15.918 -13.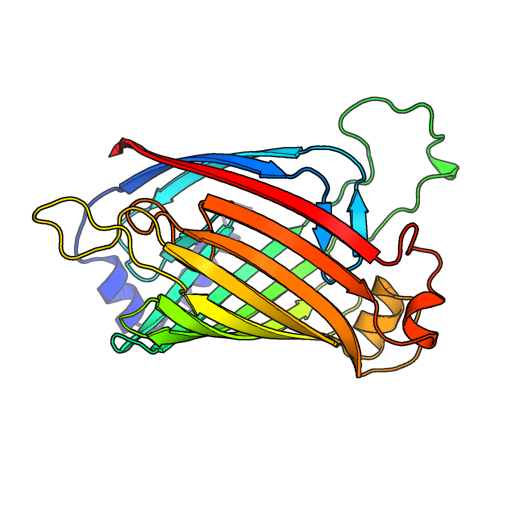825 -20.776 1.00 50.72 99 ILE A N 1
ATOM 813 C CA . ILE A 1 99 ? -15.484 -13.815 -22.180 1.00 50.72 99 ILE A CA 1
ATOM 814 C C . ILE A 1 99 ? -15.413 -12.359 -22.668 1.00 50.72 99 ILE A C 1
ATOM 816 O O . ILE A 1 99 ? -16.434 -11.673 -22.690 1.00 50.72 99 ILE A O 1
ATOM 820 N N . THR A 1 100 ? -14.221 -11.895 -23.049 1.00 57.25 100 THR A N 1
ATOM 821 C CA . THR A 1 100 ? -14.019 -10.601 -23.716 1.00 57.25 100 THR A CA 1
ATOM 822 C C . THR A 1 100 ? -13.925 -10.788 -25.228 1.00 57.25 100 THR A C 1
ATOM 824 O O . THR A 1 100 ? -13.639 -11.884 -25.711 1.00 57.25 100 THR A O 1
ATOM 827 N N . GLU A 1 101 ? -14.173 -9.712 -25.978 1.00 56.53 101 GLU A N 1
ATOM 828 C CA . GLU A 1 101 ? -14.016 -9.686 -27.441 1.00 56.53 101 GLU A CA 1
ATOM 829 C C . GLU A 1 101 ? -12.539 -9.680 -27.886 1.00 56.53 101 GLU A C 1
ATOM 831 O O . GLU A 1 101 ? -12.259 -9.901 -29.064 1.00 56.53 101 GLU A O 1
ATOM 836 N N . GLU A 1 102 ? -11.594 -9.467 -26.961 1.00 52.84 102 GLU A N 1
ATOM 837 C CA . GLU A 1 102 ? -10.155 -9.544 -27.237 1.00 52.84 102 GLU A CA 1
ATOM 838 C C . GLU A 1 102 ? -9.733 -10.971 -27.576 1.00 52.84 102 GLU A C 1
ATOM 840 O O . GLU A 1 102 ? -9.987 -11.920 -26.818 1.00 52.84 102 GLU A O 1
ATOM 845 N N . LYS A 1 103 ? -9.023 -11.108 -28.697 1.00 57.97 103 LYS A N 1
ATOM 846 C CA . LYS A 1 103 ? -8.439 -12.383 -29.106 1.00 57.97 103 LYS A CA 1
ATOM 847 C C . LYS A 1 103 ? -7.318 -12.760 -28.149 1.00 57.97 103 LYS A C 1
ATOM 849 O O . LYS A 1 103 ? -6.547 -11.919 -27.706 1.00 57.97 103 LYS A O 1
ATOM 854 N N . GLU A 1 104 ? -7.183 -14.052 -27.877 1.00 55.44 104 GLU A N 1
ATOM 855 C CA . GLU A 1 104 ? -6.175 -14.579 -26.949 1.00 55.44 104 GLU A CA 1
ATOM 856 C C . GLU A 1 104 ? -4.731 -14.208 -27.348 1.00 55.44 104 GLU A C 1
ATOM 858 O O . GLU A 1 104 ? -3.875 -14.041 -26.488 1.00 55.44 104 GLU A O 1
ATOM 863 N N . GLU A 1 105 ? -4.484 -14.024 -28.649 1.00 56.53 105 GLU A N 1
ATOM 864 C CA . GLU A 1 105 ? -3.203 -13.610 -29.243 1.00 56.53 105 GLU A CA 1
ATOM 865 C C . GLU A 1 105 ? -2.851 -12.133 -28.983 1.00 56.53 105 GLU A C 1
ATOM 867 O O . GLU A 1 105 ? -1.684 -11.755 -29.053 1.00 56.53 105 GLU A O 1
ATOM 872 N N . GLU A 1 106 ? -3.851 -11.297 -28.694 1.00 51.84 106 GLU A N 1
ATOM 873 C CA . GLU A 1 106 ? -3.693 -9.865 -28.405 1.00 51.84 106 GLU A CA 1
ATOM 874 C C . GLU A 1 106 ? -3.440 -9.615 -26.906 1.00 51.84 106 GLU A C 1
ATOM 876 O O . GLU A 1 106 ? -3.069 -8.509 -26.513 1.00 51.84 106 GLU A O 1
ATOM 881 N N . ARG A 1 107 ? -3.601 -10.644 -26.059 1.00 57.75 107 ARG A N 1
ATOM 882 C CA . ARG A 1 107 ? -3.432 -10.534 -24.607 1.00 57.75 107 ARG A CA 1
ATOM 883 C C . ARG A 1 107 ? -1.965 -10.644 -24.217 1.00 57.75 107 ARG A C 1
ATOM 885 O O . ARG A 1 107 ? -1.301 -11.646 -24.489 1.00 57.75 107 ARG A O 1
ATOM 892 N N . VAL A 1 108 ? -1.470 -9.636 -23.505 1.00 57.09 108 VAL A N 1
ATOM 893 C CA . VAL A 1 108 ? -0.150 -9.712 -22.879 1.00 57.09 108 VAL A CA 1
ATOM 894 C C . VAL A 1 108 ? -0.239 -10.663 -21.692 1.00 57.09 108 VAL A C 1
ATOM 896 O O . VAL A 1 108 ? -0.844 -10.313 -20.687 1.00 57.09 108 VAL A O 1
ATOM 899 N N . ARG A 1 109 ? 0.346 -11.859 -21.817 1.00 57.91 109 ARG A N 1
ATOM 900 C CA . ARG A 1 109 ? 0.453 -12.820 -20.713 1.00 57.91 109 ARG A CA 1
ATOM 901 C C . ARG A 1 109 ? 1.550 -12.363 -19.758 1.00 57.91 109 ARG A C 1
ATOM 903 O O . ARG A 1 109 ? 2.719 -12.331 -20.137 1.00 57.91 109 ARG A O 1
ATOM 910 N N . ARG A 1 110 ? 1.168 -11.998 -18.542 1.00 61.16 110 ARG A N 1
ATOM 911 C CA . ARG A 1 110 ? 2.075 -11.712 -17.435 1.00 61.16 110 ARG A CA 1
ATOM 912 C C . ARG A 1 110 ? 2.445 -13.023 -16.757 1.00 61.16 110 ARG A C 1
ATOM 914 O O . ARG A 1 110 ? 1.590 -13.880 -16.536 1.00 61.16 110 ARG A O 1
ATOM 921 N N . ASP A 1 111 ? 3.718 -13.166 -16.415 1.00 63.84 111 ASP A N 1
ATOM 922 C CA . ASP A 1 111 ? 4.143 -14.275 -15.572 1.00 63.84 111 ASP A CA 1
ATOM 923 C C . ASP A 1 111 ? 3.506 -14.130 -14.184 1.00 63.84 111 ASP A C 1
ATOM 925 O O . ASP A 1 111 ? 3.293 -13.017 -13.688 1.00 63.84 111 ASP A O 1
ATOM 929 N N . GLU A 1 112 ? 3.183 -15.262 -13.556 1.00 67.75 112 GLU A N 1
ATOM 930 C CA . GLU A 1 112 ? 2.683 -15.288 -12.182 1.00 67.75 112 GLU A CA 1
ATOM 931 C C . GLU A 1 112 ? 3.641 -14.514 -11.269 1.00 67.75 112 GLU A C 1
ATOM 933 O O . GLU A 1 112 ? 4.842 -14.794 -11.219 1.00 67.75 112 GLU A O 1
ATOM 938 N N . THR A 1 113 ? 3.109 -13.539 -10.531 1.00 67.75 113 THR A N 1
ATOM 939 C CA . THR A 1 113 ? 3.924 -12.728 -9.627 1.00 67.75 113 THR A CA 1
ATOM 940 C C . THR A 1 113 ? 3.731 -13.217 -8.201 1.00 67.75 113 THR A C 1
ATOM 942 O O . THR A 1 113 ? 2.623 -13.203 -7.660 1.00 67.75 113 THR A O 1
ATOM 945 N N . SER A 1 114 ? 4.821 -13.624 -7.562 1.00 79.19 114 SER A N 1
ATOM 946 C CA . SER A 1 114 ? 4.846 -13.944 -6.139 1.00 79.19 114 SER A CA 1
ATOM 947 C C . SER A 1 114 ? 5.814 -12.990 -5.466 1.00 79.19 114 SER A C 1
ATOM 949 O O . SER A 1 114 ? 6.994 -12.974 -5.793 1.00 79.19 114 SER A O 1
ATOM 951 N N . GLU A 1 115 ? 5.337 -12.216 -4.497 1.00 83.00 115 GLU A N 1
ATOM 952 C CA . GLU A 1 115 ? 6.132 -11.189 -3.832 1.00 83.00 115 GLU A CA 1
ATOM 953 C C . GLU A 1 115 ? 6.136 -11.385 -2.319 1.00 83.00 115 GLU A C 1
ATOM 955 O O . GLU A 1 115 ? 5.094 -11.513 -1.666 1.00 83.00 115 GLU A O 1
ATOM 960 N N . TRP A 1 116 ? 7.333 -11.351 -1.743 1.00 85.19 116 TRP A N 1
ATOM 961 C CA . TRP A 1 116 ? 7.507 -11.224 -0.307 1.00 85.19 116 TRP A CA 1
ATOM 962 C C . TRP A 1 116 ? 7.590 -9.752 0.080 1.00 85.19 116 TRP A C 1
ATOM 964 O O . TRP A 1 116 ? 8.477 -9.036 -0.380 1.00 85.19 116 TRP A O 1
ATOM 974 N N . ASP A 1 117 ? 6.699 -9.326 0.971 1.00 87.38 117 ASP A N 1
ATOM 975 C CA . ASP A 1 117 ? 6.681 -7.985 1.529 1.00 87.38 117 ASP A CA 1
ATOM 976 C C . ASP A 1 117 ? 7.090 -7.982 3.005 1.00 87.38 117 ASP A C 1
ATOM 978 O O . ASP A 1 117 ? 6.603 -8.761 3.836 1.00 87.38 117 ASP A O 1
ATOM 982 N N . SER A 1 118 ? 7.918 -7.009 3.358 1.00 86.44 118 SER A N 1
ATOM 983 C CA . SER A 1 118 ? 8.268 -6.660 4.728 1.00 86.44 118 SER A CA 1
ATOM 984 C C . SER A 1 118 ? 8.042 -5.186 4.987 1.00 86.44 118 SER A C 1
ATOM 986 O O . SER A 1 118 ? 8.352 -4.336 4.160 1.00 86.44 118 SER A O 1
ATOM 988 N N . TYR A 1 119 ? 7.538 -4.880 6.174 1.00 90.25 119 TYR A N 1
ATOM 989 C CA . TYR A 1 119 ? 7.156 -3.544 6.586 1.00 90.25 119 TYR A CA 1
ATOM 990 C C . TYR A 1 119 ? 7.751 -3.241 7.949 1.00 90.25 119 TYR A C 1
ATOM 992 O O . TYR A 1 119 ? 7.582 -3.994 8.909 1.00 90.25 119 TYR A O 1
ATOM 1000 N N . PHE A 1 120 ? 8.377 -2.083 8.053 1.00 90.69 120 PHE A N 1
ATOM 1001 C CA . PHE A 1 120 ? 8.733 -1.484 9.320 1.00 90.69 120 PHE A CA 1
ATOM 1002 C C . PHE A 1 120 ? 7.881 -0.242 9.534 1.00 90.69 120 PHE A C 1
ATOM 1004 O O . PHE A 1 120 ? 7.804 0.633 8.672 1.00 90.69 120 PHE A O 1
ATOM 1011 N N . GLU A 1 121 ? 7.196 -0.188 10.669 1.00 91.06 121 GLU A N 1
ATOM 1012 C CA . GLU A 1 121 ? 6.134 0.778 10.905 1.00 91.06 121 GLU A CA 1
ATOM 1013 C C . GLU A 1 121 ? 6.314 1.510 12.222 1.00 91.06 121 GLU A C 1
ATOM 1015 O O . GLU A 1 121 ? 6.544 0.899 13.269 1.00 91.06 121 GLU A O 1
ATOM 1020 N N . TYR A 1 122 ? 6.097 2.818 12.152 1.00 90.75 122 TYR A N 1
ATOM 1021 C CA . TYR A 1 122 ? 5.963 3.705 13.291 1.00 90.75 122 TYR A CA 1
ATOM 1022 C C . TYR A 1 122 ? 4.579 4.347 13.290 1.00 90.75 122 TYR A C 1
ATOM 1024 O O . TYR A 1 122 ? 4.189 4.954 12.294 1.00 90.75 122 TYR A O 1
ATOM 1032 N N . LEU A 1 123 ? 3.859 4.265 14.404 1.00 88.69 123 LEU A N 1
ATOM 1033 C CA . LEU A 1 123 ? 2.541 4.855 14.611 1.00 88.69 123 LEU A CA 1
ATOM 1034 C C . LEU A 1 123 ? 2.548 5.699 15.889 1.00 88.69 123 LEU A C 1
ATOM 1036 O O . LEU A 1 123 ? 2.948 5.243 16.955 1.00 88.69 123 LEU A O 1
ATOM 1040 N N . THR A 1 124 ? 2.078 6.935 15.786 1.00 86.62 124 THR A N 1
ATOM 1041 C CA . THR A 1 124 ? 1.880 7.824 16.938 1.00 86.62 124 THR A CA 1
ATOM 1042 C C . THR A 1 124 ? 0.491 7.636 17.546 1.00 86.62 124 THR A C 1
ATOM 1044 O O . THR A 1 124 ? -0.432 7.180 16.873 1.00 86.62 124 THR A O 1
ATOM 1047 N N . GLU A 1 125 ? 0.294 8.089 18.787 1.00 81.00 125 GLU A N 1
ATOM 1048 C CA . GLU A 1 125 ? -1.019 8.054 19.455 1.00 81.00 125 GLU A CA 1
ATOM 1049 C C . GLU A 1 125 ? -2.107 8.840 18.702 1.00 81.00 125 GLU A C 1
ATOM 1051 O O . GLU A 1 125 ? -3.276 8.468 18.732 1.00 81.00 125 GLU A O 1
ATOM 1056 N N . ARG A 1 126 ? -1.721 9.893 17.968 1.00 80.62 126 ARG A N 1
ATOM 1057 C CA . ARG A 1 126 ? -2.620 10.685 17.106 1.00 80.62 126 ARG A CA 1
ATOM 1058 C C . ARG A 1 126 ? -2.889 10.035 15.746 1.00 80.62 126 ARG A C 1
ATOM 1060 O O . ARG A 1 126 ? -3.549 10.613 14.891 1.00 80.62 126 ARG A O 1
ATOM 1067 N N . GLY A 1 127 ? -2.350 8.845 15.500 1.00 82.56 127 GLY A N 1
ATOM 1068 C CA . GLY A 1 127 ? -2.522 8.115 14.250 1.00 82.56 127 GLY A CA 1
ATOM 1069 C C . GLY A 1 127 ? -1.600 8.552 13.108 1.00 82.56 127 GLY A C 1
ATOM 1070 O O . GLY A 1 127 ? -1.658 7.947 12.039 1.00 82.56 127 GLY A O 1
ATOM 1071 N N . HIS A 1 128 ? -0.724 9.551 13.276 1.00 88.56 128 HIS A N 1
ATOM 1072 C CA . HIS A 1 128 ? 0.334 9.791 12.281 1.00 88.56 128 HIS A CA 1
ATOM 1073 C C . HIS A 1 128 ? 1.193 8.538 12.159 1.00 88.56 128 HIS A C 1
ATOM 1075 O O . HIS A 1 128 ? 1.533 7.951 13.192 1.00 88.56 128 HIS A O 1
ATOM 1081 N N . TYR A 1 129 ? 1.557 8.153 10.938 1.00 92.06 129 TYR A N 1
ATOM 1082 C CA . TYR A 1 129 ? 2.455 7.025 10.740 1.00 92.06 129 TYR A CA 1
ATOM 1083 C C . TYR A 1 129 ? 3.533 7.307 9.712 1.00 92.06 129 TYR A C 1
ATOM 1085 O O . TYR A 1 129 ? 3.367 8.117 8.796 1.00 92.06 129 TYR A O 1
ATOM 1093 N N . PHE A 1 130 ? 4.606 6.541 9.855 1.00 93.56 130 PHE A N 1
ATOM 1094 C CA . PHE A 1 130 ? 5.618 6.331 8.840 1.00 93.56 130 PHE A CA 1
ATOM 1095 C C . PHE A 1 130 ? 5.788 4.827 8.627 1.00 93.56 130 PHE A C 1
ATOM 1097 O O . PHE A 1 130 ? 5.780 4.053 9.587 1.00 93.56 130 PHE A O 1
ATOM 1104 N N . ARG A 1 131 ? 5.920 4.408 7.374 1.00 93.50 131 ARG A N 1
ATOM 1105 C CA . ARG A 1 131 ? 6.120 3.014 6.994 1.00 93.50 131 ARG A CA 1
ATOM 1106 C C . ARG A 1 131 ? 7.217 2.937 5.946 1.00 93.50 131 ARG A C 1
ATOM 1108 O O . ARG A 1 131 ? 7.142 3.610 4.922 1.00 93.50 131 ARG A O 1
ATOM 1115 N N . PHE A 1 132 ? 8.193 2.083 6.208 1.00 95.00 132 PHE A N 1
ATOM 1116 C CA . PHE A 1 132 ? 9.145 1.599 5.222 1.00 95.00 132 PHE A CA 1
ATOM 1117 C C . PHE A 1 132 ? 8.695 0.208 4.785 1.00 95.00 132 PHE A C 1
ATOM 1119 O O . PHE A 1 132 ? 8.475 -0.653 5.636 1.00 95.00 132 PHE A O 1
ATOM 1126 N N . GLN A 1 133 ? 8.548 -0.012 3.487 1.00 94.19 133 GLN A N 1
ATOM 1127 C CA . GLN A 1 133 ? 8.253 -1.312 2.904 1.00 94.19 133 GLN A CA 1
ATOM 1128 C C . GLN A 1 133 ? 9.411 -1.745 2.010 1.00 94.19 133 GLN A C 1
ATOM 1130 O O . GLN A 1 133 ? 9.932 -0.947 1.237 1.00 94.19 133 GLN A O 1
ATOM 1135 N N . PHE A 1 134 ? 9.759 -3.022 2.098 1.00 93.62 134 PHE A N 1
ATOM 1136 C CA . PHE A 1 134 ? 10.612 -3.731 1.159 1.00 93.62 134 PHE A CA 1
ATOM 1137 C C . PHE A 1 134 ? 9.810 -4.874 0.539 1.00 93.62 134 PHE A C 1
ATOM 1139 O O . PHE A 1 134 ? 9.140 -5.615 1.256 1.00 93.62 134 PHE A O 1
ATOM 1146 N N . SER A 1 135 ? 9.902 -5.009 -0.775 1.00 92.81 135 SER A N 1
ATOM 1147 C CA . SER A 1 135 ? 9.278 -6.059 -1.568 1.00 92.81 135 SER A CA 1
ATOM 1148 C C . SER A 1 135 ? 10.344 -6.770 -2.396 1.00 92.81 135 SER A C 1
ATOM 1150 O O . SER A 1 135 ? 11.183 -6.117 -3.017 1.00 92.81 135 SER A O 1
ATOM 1152 N N . GLN A 1 136 ? 10.283 -8.095 -2.440 1.00 93.12 136 GLN A N 1
ATOM 1153 C CA . GLN A 1 136 ? 11.123 -8.932 -3.292 1.00 93.12 136 GLN A CA 1
ATOM 1154 C C . GLN A 1 136 ? 10.226 -9.845 -4.119 1.00 93.12 136 GLN A C 1
ATOM 1156 O O . GLN A 1 136 ? 9.456 -10.623 -3.553 1.00 93.12 136 GLN A O 1
ATOM 1161 N N . ASP A 1 137 ? 10.345 -9.761 -5.440 1.00 87.62 137 ASP A N 1
ATOM 1162 C CA . ASP A 1 137 ? 9.738 -10.741 -6.334 1.00 87.62 137 ASP A CA 1
ATOM 1163 C C . ASP A 1 137 ? 10.492 -12.074 -6.246 1.00 87.62 137 ASP A C 1
ATOM 1165 O O . ASP A 1 137 ? 11.721 -12.111 -6.135 1.00 87.62 137 ASP A O 1
ATOM 1169 N N . LEU A 1 138 ? 9.729 -13.161 -6.239 1.00 84.69 138 LEU A N 1
ATOM 1170 C CA . LEU A 1 138 ? 10.199 -14.528 -6.039 1.00 84.69 138 LEU A CA 1
ATOM 1171 C C . LEU A 1 138 ? 10.081 -15.380 -7.309 1.00 84.69 138 LEU A C 1
ATOM 1173 O O . LEU A 1 138 ? 10.433 -16.559 -7.258 1.00 84.69 138 LEU A O 1
ATOM 1177 N N . GLN A 1 139 ? 9.530 -14.836 -8.402 1.00 84.06 139 GLN A N 1
ATOM 1178 C CA . GLN A 1 139 ? 9.165 -15.636 -9.571 1.00 84.06 139 GLN A CA 1
ATOM 1179 C C . GLN A 1 139 ? 9.370 -14.904 -10.901 1.00 84.06 139 GLN A C 1
ATOM 1181 O O . GLN A 1 139 ? 10.168 -15.372 -11.709 1.00 84.06 139 GLN A O 1
ATOM 1186 N N . ALA A 1 140 ? 8.671 -13.795 -11.148 1.00 83.00 140 ALA A N 1
ATOM 1187 C CA . ALA A 1 140 ? 8.568 -13.208 -12.484 1.00 83.00 140 ALA A CA 1
ATOM 1188 C C . ALA A 1 140 ? 9.851 -12.501 -12.957 1.00 83.00 140 ALA A C 1
ATOM 1190 O O . ALA A 1 140 ? 10.253 -12.634 -14.108 1.00 83.00 140 ALA A O 1
ATOM 1191 N N . HIS A 1 141 ? 10.509 -11.740 -12.084 1.00 85.69 141 HIS A N 1
ATOM 1192 C CA . HIS A 1 141 ? 11.636 -10.884 -12.467 1.00 85.69 141 HIS A CA 1
ATOM 1193 C C . HIS A 1 141 ? 12.766 -10.836 -11.425 1.00 85.69 141 HIS A C 1
ATOM 1195 O O . HIS A 1 141 ? 13.792 -10.209 -11.673 1.00 85.69 141 HIS A O 1
ATOM 1201 N N . ASN A 1 142 ? 12.610 -11.477 -10.257 1.00 88.00 142 ASN A N 1
ATOM 1202 C CA . ASN A 1 142 ? 13.601 -11.522 -9.165 1.00 88.00 142 ASN A CA 1
ATOM 1203 C C . ASN A 1 142 ? 14.090 -10.140 -8.683 1.00 88.00 142 ASN A C 1
ATOM 1205 O O . ASN A 1 142 ? 15.129 -10.013 -8.031 1.00 88.00 142 ASN A O 1
ATOM 1209 N N . GLY A 1 143 ? 13.336 -9.090 -8.991 1.00 92.00 143 GLY A N 1
ATOM 1210 C CA . GLY A 1 143 ? 13.671 -7.711 -8.663 1.00 92.00 143 GLY A CA 1
ATOM 1211 C C . GLY A 1 143 ? 13.171 -7.324 -7.277 1.00 92.00 143 GLY A C 1
ATOM 1212 O O . GLY A 1 143 ? 12.188 -7.863 -6.767 1.00 92.00 143 GLY A O 1
ATOM 1213 N N . SER A 1 144 ? 13.833 -6.337 -6.688 1.00 94.69 144 SER A N 1
ATOM 1214 C CA . SER A 1 144 ? 13.435 -5.715 -5.427 1.00 94.69 144 SER A CA 1
ATOM 1215 C C . SER A 1 144 ? 12.813 -4.336 -5.632 1.00 94.69 144 SER A C 1
ATOM 1217 O O . SER A 1 144 ? 13.090 -3.643 -6.619 1.00 94.69 144 SER A O 1
ATOM 1219 N N . TYR A 1 145 ? 11.989 -3.938 -4.667 1.00 94.50 145 TYR A N 1
ATOM 1220 C CA . TYR A 1 145 ? 11.309 -2.652 -4.612 1.00 94.50 145 TYR A CA 1
ATOM 1221 C C . TYR A 1 145 ? 11.210 -2.158 -3.166 1.00 94.50 145 TYR A C 1
ATOM 1223 O O . TYR A 1 145 ? 11.025 -2.944 -2.238 1.00 94.50 145 TYR A O 1
ATOM 1231 N N . ILE A 1 146 ? 11.316 -0.849 -2.967 1.00 96.56 146 ILE A N 1
ATOM 1232 C CA . ILE A 1 146 ? 11.112 -0.189 -1.678 1.00 96.56 146 ILE A CA 1
ATOM 1233 C C . ILE A 1 146 ? 10.042 0.894 -1.793 1.00 96.56 146 ILE A C 1
ATOM 1235 O O . ILE A 1 146 ? 9.980 1.610 -2.790 1.00 96.56 146 ILE A O 1
ATOM 1239 N N . GLU A 1 147 ? 9.234 1.050 -0.746 1.00 96.19 147 GLU A N 1
ATOM 1240 C CA . GLU A 1 147 ? 8.254 2.133 -0.628 1.00 96.19 147 GLU A CA 1
ATOM 1241 C C . GLU A 1 147 ? 8.389 2.836 0.724 1.00 96.19 147 GLU A C 1
ATOM 1243 O O . GLU A 1 147 ? 8.421 2.211 1.787 1.00 96.19 147 GLU A O 1
ATOM 1248 N N . LEU A 1 148 ? 8.437 4.164 0.681 1.00 96.75 148 LEU A N 1
ATOM 1249 C CA . LEU A 1 148 ? 8.311 5.026 1.849 1.00 96.75 148 LEU A CA 1
ATOM 1250 C C . LEU A 1 148 ? 6.913 5.613 1.871 1.00 96.75 148 LEU A C 1
ATOM 1252 O O . LEU A 1 148 ? 6.545 6.297 0.924 1.00 96.75 148 LEU A O 1
ATOM 1256 N N . ARG A 1 149 ? 6.160 5.416 2.954 1.00 95.81 149 ARG A N 1
ATOM 1257 C CA . ARG A 1 149 ? 4.811 5.971 3.111 1.00 95.81 149 ARG A CA 1
ATOM 1258 C C . ARG A 1 149 ? 4.672 6.770 4.398 1.00 95.81 149 ARG A C 1
ATOM 1260 O O . ARG A 1 149 ? 5.017 6.295 5.479 1.00 95.81 149 ARG A O 1
ATOM 1267 N N . GLY A 1 150 ? 4.096 7.961 4.286 1.00 95.38 150 GLY A N 1
ATOM 1268 C CA . GLY A 1 150 ? 3.739 8.821 5.410 1.00 95.38 150 GLY A CA 1
ATOM 1269 C C . GLY A 1 150 ? 2.243 9.118 5.446 1.00 95.38 150 GLY A C 1
ATOM 1270 O O . GLY A 1 150 ? 1.611 9.296 4.405 1.00 95.38 150 GLY A O 1
ATOM 1271 N N . ARG A 1 151 ? 1.680 9.211 6.653 1.00 94.44 151 ARG A N 1
ATOM 1272 C CA . ARG A 1 151 ? 0.294 9.637 6.898 1.00 94.44 151 ARG A CA 1
ATOM 1273 C C . ARG A 1 151 ? 0.238 10.699 7.980 1.00 94.44 151 ARG A C 1
ATOM 1275 O O . ARG A 1 151 ? 0.808 10.525 9.058 1.00 94.44 151 ARG A O 1
ATOM 1282 N N . ILE A 1 152 ? -0.563 11.733 7.740 1.00 94.56 152 ILE A N 1
ATOM 1283 C CA . ILE A 1 152 ? -0.844 12.792 8.706 1.00 94.56 152 ILE A CA 1
ATOM 1284 C C . ILE A 1 152 ? -2.344 12.834 8.992 1.00 94.56 152 ILE A C 1
ATOM 1286 O O . ILE A 1 152 ? -3.130 13.221 8.128 1.00 94.56 152 ILE A O 1
ATOM 1290 N N . ALA A 1 153 ? -2.735 12.444 10.211 1.00 92.38 153 ALA A N 1
ATOM 1291 C CA . ALA A 1 153 ? -4.098 12.623 10.705 1.00 92.38 153 ALA A CA 1
ATOM 1292 C C . ALA A 1 153 ? -4.441 14.117 10.790 1.00 92.38 153 ALA A C 1
ATOM 1294 O O . ALA A 1 153 ? -3.642 14.905 11.299 1.00 92.38 153 ALA A O 1
ATOM 1295 N N . LEU A 1 154 ? -5.619 14.491 10.291 1.00 92.00 154 LEU A N 1
ATOM 1296 C CA . LEU A 1 154 ? -6.088 15.878 10.273 1.00 92.00 154 LEU A CA 1
ATOM 1297 C C . LEU A 1 154 ? -7.002 16.194 11.462 1.00 92.00 154 LEU A C 1
ATOM 1299 O O . LEU A 1 154 ? -6.928 17.286 12.018 1.00 92.00 154 LEU A O 1
ATOM 1303 N N . ALA A 1 155 ? -7.870 15.252 11.842 1.00 87.69 155 ALA A N 1
ATOM 1304 C CA . ALA A 1 155 ? -8.833 15.428 12.925 1.00 87.69 155 ALA A CA 1
ATOM 1305 C C . ALA A 1 155 ? -9.271 14.085 13.524 1.00 87.69 155 ALA A C 1
ATOM 1307 O O . ALA A 1 155 ? -9.307 13.078 12.820 1.00 87.69 155 ALA A O 1
ATOM 1308 N N . ASP A 1 156 ? -9.681 14.110 14.794 1.00 85.88 156 ASP A N 1
ATOM 1309 C CA . ASP A 1 156 ? -10.232 12.964 15.520 1.00 85.88 156 ASP A CA 1
ATOM 1310 C C . ASP A 1 156 ? -11.708 13.195 15.844 1.00 85.88 156 ASP A C 1
ATOM 1312 O O . ASP A 1 156 ? -12.053 13.990 16.719 1.00 85.88 156 ASP A O 1
ATOM 1316 N N . TYR A 1 157 ? -12.601 12.472 15.170 1.00 83.25 157 TYR A N 1
ATOM 1317 C CA . TYR A 1 157 ? -14.027 12.524 15.483 1.00 83.25 157 TYR A CA 1
ATOM 1318 C C . TYR A 1 157 ? -14.368 11.444 16.504 1.00 83.25 157 TYR A C 1
ATOM 1320 O O . TYR A 1 157 ? -14.499 10.267 16.172 1.00 83.25 157 TYR A O 1
ATOM 1328 N N . LEU A 1 158 ? -14.503 11.843 17.767 1.00 79.62 158 LEU A N 1
ATOM 1329 C CA . LEU A 1 158 ? -14.798 10.954 18.891 1.00 79.62 158 LEU A CA 1
ATOM 1330 C C . LEU A 1 158 ? -16.309 10.845 19.134 1.00 79.62 158 LEU A C 1
ATOM 1332 O O . LEU A 1 158 ? -17.043 11.831 19.064 1.00 79.62 158 LEU A O 1
ATOM 1336 N N . LYS A 1 159 ? -16.784 9.652 19.508 1.00 72.69 159 LYS A N 1
ATOM 1337 C CA . LYS A 1 159 ? -18.108 9.514 20.135 1.00 72.69 159 LYS A CA 1
ATOM 1338 C C . LYS A 1 159 ? -17.982 9.899 21.611 1.00 72.69 159 LYS A C 1
ATOM 1340 O O . LYS A 1 159 ? -17.004 9.531 22.261 1.00 72.69 159 LYS A O 1
ATOM 1345 N N . LYS A 1 160 ? -18.983 10.596 22.159 1.00 65.75 160 LYS A N 1
ATOM 1346 C CA . LYS A 1 160 ? -19.028 10.974 23.583 1.00 65.75 160 LYS A CA 1
ATOM 1347 C C . LYS A 1 160 ? -18.752 9.753 24.477 1.00 65.75 160 LYS A C 1
ATOM 1349 O O . LYS A 1 160 ? -19.446 8.745 24.364 1.00 65.75 160 LYS A O 1
ATOM 1354 N N . GLY A 1 161 ? -17.745 9.862 25.347 1.00 67.19 161 GLY A N 1
ATOM 1355 C CA . GLY A 1 161 ? -17.349 8.804 26.284 1.00 67.19 161 GLY A CA 1
ATOM 1356 C C . GLY A 1 161 ? -16.402 7.733 25.725 1.00 67.19 161 GLY A C 1
ATOM 1357 O O . GLY A 1 161 ? -16.219 6.713 26.381 1.00 67.19 161 GLY A O 1
ATOM 1358 N N . GLN A 1 162 ? -15.806 7.920 24.542 1.00 68.31 162 GLN A N 1
ATOM 1359 C CA . GLN A 1 162 ? -14.824 6.984 23.980 1.00 68.31 162 GLN A CA 1
ATOM 1360 C C . GLN A 1 162 ? -13.448 7.628 23.804 1.00 68.31 162 GLN A C 1
ATOM 1362 O O . GLN A 1 162 ? -13.346 8.766 23.360 1.00 68.31 162 GLN A O 1
ATOM 1367 N N . ALA A 1 163 ? -12.399 6.867 24.130 1.00 67.69 163 ALA A N 1
ATOM 1368 C CA . ALA A 1 163 ? -11.004 7.295 24.010 1.00 67.69 163 ALA A CA 1
ATOM 1369 C C . ALA A 1 163 ? -10.434 7.151 22.586 1.00 67.69 163 ALA A C 1
A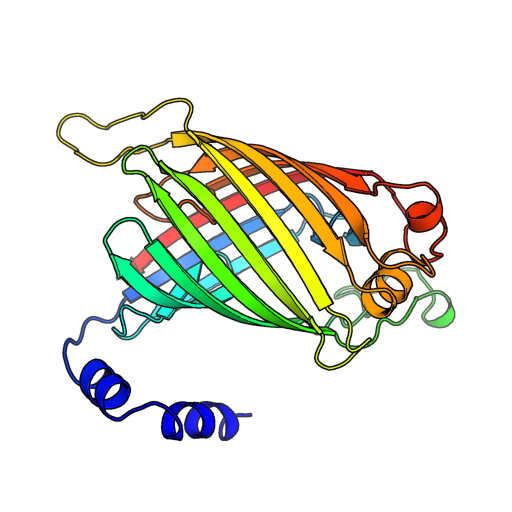TOM 1371 O O . ALA A 1 163 ? -9.429 7.773 22.270 1.00 67.69 163 ALA A O 1
ATOM 1372 N N . GLN A 1 164 ? -11.060 6.336 21.728 1.00 69.56 164 GLN A N 1
ATOM 1373 C CA . GLN A 1 164 ? -10.608 6.106 20.352 1.00 69.56 164 GLN A CA 1
ATOM 1374 C C . GLN A 1 164 ? -11.522 6.799 19.329 1.00 69.56 164 GLN A C 1
ATOM 1376 O O . GLN A 1 164 ? -12.753 6.715 19.476 1.00 69.56 164 GLN A O 1
ATOM 1381 N N . PRO A 1 165 ? -10.955 7.437 18.282 1.00 72.00 165 PRO A N 1
ATOM 1382 C CA . PRO A 1 165 ? -11.731 8.108 17.245 1.00 72.00 165 PRO A CA 1
ATOM 1383 C C . PRO A 1 165 ? -12.644 7.122 16.513 1.00 72.00 165 PRO A C 1
ATOM 1385 O O . PRO A 1 165 ? -12.301 5.967 16.268 1.00 72.00 165 PRO A O 1
ATOM 1388 N N . LEU A 1 166 ? -13.851 7.584 16.192 1.00 79.19 166 LEU A N 1
ATOM 1389 C CA . LEU A 1 166 ? -14.796 6.882 15.330 1.00 79.19 166 LEU A CA 1
ATOM 1390 C C . LEU A 1 166 ? -14.369 7.013 13.867 1.00 79.19 166 LEU A C 1
ATOM 1392 O O . LEU A 1 166 ? -14.425 6.039 13.130 1.00 79.19 166 LEU A O 1
ATOM 1396 N N . ILE A 1 167 ? -13.954 8.217 13.477 1.00 85.88 167 ILE A N 1
ATOM 1397 C CA . ILE A 1 167 ? -13.519 8.564 12.127 1.00 85.88 167 ILE A CA 1
ATOM 1398 C C . ILE A 1 167 ? -12.289 9.462 12.255 1.00 85.88 167 ILE A C 1
ATOM 1400 O O . ILE A 1 167 ? -12.292 10.396 13.059 1.00 85.88 167 ILE A O 1
ATOM 1404 N N . GLN A 1 168 ? -11.254 9.191 11.463 1.00 89.94 168 GLN A N 1
ATOM 1405 C CA . GLN A 1 168 ? -10.038 9.998 11.425 1.00 89.94 168 GLN A CA 1
ATOM 1406 C C . GLN A 1 168 ? -9.642 10.282 9.963 1.00 89.94 168 GLN A C 1
ATOM 1408 O O . GLN A 1 168 ? -8.994 9.439 9.327 1.00 89.94 168 GLN A O 1
ATOM 1413 N N . PRO A 1 169 ? -10.048 11.434 9.391 1.00 92.56 169 PRO A N 1
ATOM 1414 C CA . PRO A 1 169 ? -9.543 11.865 8.094 1.00 92.56 169 PRO A CA 1
ATOM 1415 C C . PRO A 1 169 ? -8.042 12.153 8.166 1.00 92.56 169 PRO A C 1
ATOM 1417 O O . PRO A 1 169 ? -7.523 12.645 9.172 1.00 92.56 169 PRO A O 1
ATOM 1420 N N . ALA A 1 170 ? -7.344 11.861 7.078 1.00 94.44 170 ALA A N 1
ATOM 1421 C CA . ALA A 1 170 ? -5.913 12.064 6.953 1.00 94.44 170 ALA A CA 1
ATOM 1422 C C . ALA A 1 170 ? -5.525 12.358 5.504 1.00 94.44 170 ALA A C 1
ATOM 1424 O O . ALA A 1 170 ? -6.250 12.016 4.567 1.00 94.44 170 ALA A O 1
ATOM 1425 N N . VAL A 1 171 ? -4.331 12.914 5.340 1.00 96.81 171 VAL A N 1
ATOM 1426 C CA . VAL A 1 171 ? -3.604 12.899 4.068 1.00 96.81 171 VAL A CA 1
ATOM 1427 C C . VAL A 1 171 ? -2.474 11.885 4.135 1.00 96.81 171 VAL A C 1
ATOM 1429 O O . VAL A 1 171 ? -1.947 11.597 5.215 1.00 96.81 171 VAL A O 1
ATOM 1432 N N . PHE A 1 172 ? -2.097 11.344 2.985 1.00 96.19 172 PHE A N 1
ATOM 1433 C CA . PHE A 1 172 ? -0.951 10.454 2.868 1.00 96.19 172 PHE A CA 1
ATOM 1434 C C . PHE A 1 172 ? -0.157 10.744 1.598 1.00 96.19 172 PHE A C 1
ATOM 1436 O O . PHE A 1 172 ? -0.680 11.316 0.640 1.00 96.19 172 PHE A O 1
ATOM 1443 N N . ALA A 1 173 ? 1.099 10.313 1.610 1.00 97.06 173 ALA A N 1
ATOM 1444 C CA . ALA A 1 173 ? 1.955 10.255 0.439 1.00 97.06 173 ALA A CA 1
ATOM 1445 C C . ALA A 1 173 ? 2.858 9.021 0.526 1.00 97.06 173 ALA A C 1
ATOM 1447 O O . ALA A 1 173 ? 3.229 8.604 1.630 1.00 97.06 173 ALA A O 1
ATOM 1448 N N . ALA A 1 174 ? 3.215 8.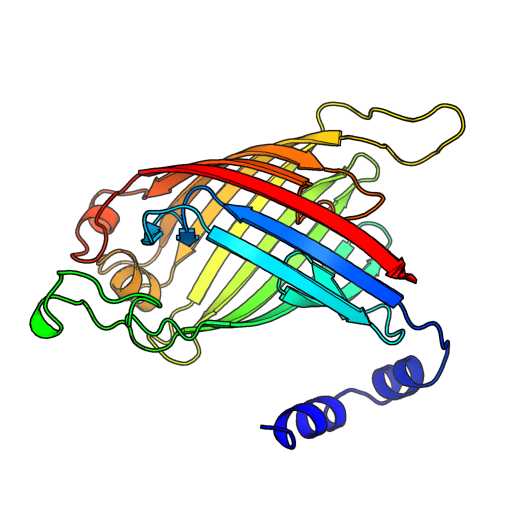454 -0.620 1.00 95.88 174 ALA A N 1
ATOM 1449 C CA . ALA A 1 174 ? 4.210 7.408 -0.736 1.00 95.88 174 ALA A CA 1
ATOM 1450 C C . ALA A 1 174 ? 5.113 7.614 -1.956 1.00 95.88 174 ALA A C 1
ATOM 1452 O O . ALA A 1 174 ? 4.682 8.155 -2.973 1.00 95.88 174 ALA A O 1
ATOM 1453 N N . LEU A 1 175 ? 6.363 7.173 -1.837 1.00 96.50 175 LEU A N 1
ATOM 1454 C CA . LEU A 1 175 ? 7.383 7.212 -2.883 1.00 96.50 175 LEU A CA 1
ATOM 1455 C C . LEU A 1 175 ? 7.996 5.824 -3.043 1.00 96.50 175 LEU A C 1
ATOM 1457 O O . LEU A 1 175 ? 8.366 5.201 -2.045 1.00 96.50 175 LEU A O 1
ATOM 1461 N N . GLY A 1 176 ? 8.111 5.381 -4.292 1.00 95.62 176 GLY A N 1
ATOM 1462 C CA . GLY A 1 176 ? 8.623 4.071 -4.674 1.00 95.62 176 GLY A CA 1
ATOM 1463 C C . GLY A 1 176 ? 9.963 4.133 -5.395 1.00 95.62 176 GLY A C 1
ATOM 1464 O O . GLY A 1 176 ? 10.190 5.037 -6.203 1.00 95.62 176 GLY A O 1
ATOM 1465 N N . ALA A 1 177 ? 10.835 3.161 -5.126 1.00 95.25 177 ALA A N 1
ATOM 1466 C CA . ALA A 1 177 ? 12.049 2.921 -5.900 1.00 95.25 177 ALA A CA 1
ATOM 1467 C C . ALA A 1 177 ? 12.264 1.426 -6.142 1.00 95.25 177 ALA A C 1
ATOM 1469 O O . ALA A 1 177 ? 12.074 0.613 -5.240 1.00 95.25 177 ALA A O 1
ATOM 1470 N N . GLY A 1 178 ? 12.703 1.075 -7.346 1.00 94.38 178 GLY A N 1
ATOM 1471 C CA . GLY A 1 178 ? 12.958 -0.301 -7.759 1.00 94.38 178 GLY A CA 1
ATOM 1472 C C . GLY A 1 178 ? 14.406 -0.555 -8.158 1.00 94.38 178 GLY A C 1
ATOM 1473 O O . GLY A 1 178 ? 15.139 0.354 -8.551 1.00 94.38 178 GLY A O 1
ATOM 1474 N N . SER A 1 179 ? 14.803 -1.820 -8.062 1.00 94.88 179 SER A N 1
ATOM 1475 C CA . SER A 1 179 ? 15.956 -2.376 -8.782 1.00 94.88 179 SER A CA 1
ATOM 1476 C C . SER A 1 179 ? 15.758 -2.294 -10.299 1.00 94.88 179 SER A C 1
ATOM 1478 O O . SER A 1 179 ? 14.644 -2.059 -10.770 1.00 94.88 179 SER A O 1
ATOM 1480 N N . LYS A 1 180 ? 16.834 -2.506 -11.06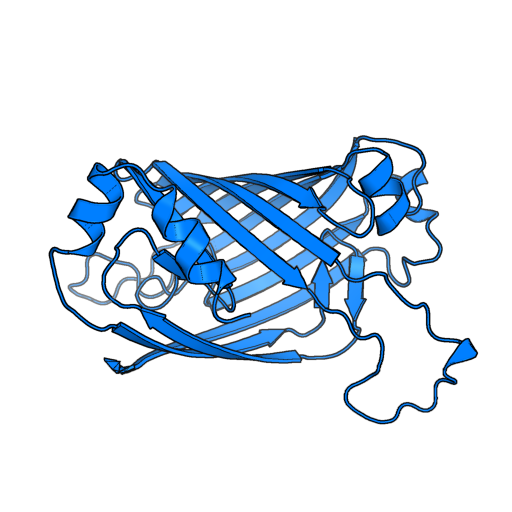4 1.00 92.81 180 LYS A N 1
ATOM 1481 C CA . LYS A 1 180 ? 16.779 -2.494 -12.528 1.00 92.81 180 LYS A CA 1
ATOM 1482 C C . LYS A 1 180 ? 15.789 -3.539 -13.043 1.00 92.81 180 LYS A C 1
ATOM 1484 O O . LYS A 1 180 ? 14.906 -3.199 -13.811 1.00 92.81 180 LYS A O 1
ATOM 1489 N N . GLU A 1 181 ? 15.886 -4.770 -12.555 1.00 92.19 181 GLU A N 1
ATOM 1490 C CA . GLU A 1 181 ? 15.057 -5.902 -12.979 1.00 92.19 181 GLU A CA 1
ATOM 1491 C C . GLU A 1 181 ? 13.573 -5.639 -12.698 1.00 92.19 181 GLU A C 1
ATOM 1493 O O . GLU A 1 181 ? 12.704 -5.908 -13.524 1.00 92.19 181 GLU A O 1
ATOM 1498 N N . HIS A 1 182 ? 13.278 -5.058 -11.531 1.00 89.88 182 HIS A N 1
ATOM 1499 C CA . HIS A 1 182 ? 11.924 -4.631 -11.193 1.00 89.88 182 HIS A CA 1
ATOM 1500 C C . HIS A 1 182 ? 11.432 -3.522 -12.127 1.00 89.88 182 HIS A C 1
ATOM 1502 O O . HIS A 1 182 ? 10.296 -3.569 -12.601 1.00 89.88 182 HIS A O 1
ATOM 1508 N N . ASN A 1 183 ? 12.277 -2.521 -12.380 1.00 88.38 183 ASN A N 1
ATOM 1509 C CA . ASN A 1 183 ? 11.892 -1.369 -13.176 1.00 88.38 183 ASN A CA 1
ATOM 1510 C C . ASN A 1 183 ? 11.720 -1.704 -14.660 1.00 88.38 183 ASN A C 1
ATOM 1512 O O . ASN A 1 183 ? 10.825 -1.165 -15.309 1.00 88.38 183 ASN A O 1
ATOM 1516 N N . GLU A 1 184 ? 12.529 -2.618 -15.177 1.00 86.88 184 GLU A N 1
ATOM 1517 C CA . GLU A 1 184 ? 12.428 -3.133 -16.535 1.00 86.88 184 GLU A CA 1
ATOM 1518 C C . GLU A 1 184 ? 11.116 -3.906 -16.712 1.00 86.88 184 GLU A C 1
ATOM 1520 O O . GLU A 1 184 ? 10.372 -3.637 -17.653 1.00 86.88 184 GLU A O 1
ATOM 1525 N N . TYR A 1 185 ? 10.761 -4.771 -15.755 1.00 83.25 185 TYR A N 1
ATOM 1526 C CA . TYR A 1 185 ? 9.519 -5.547 -15.803 1.00 83.25 185 TYR A CA 1
ATOM 1527 C C . TYR A 1 185 ? 8.254 -4.680 -15.676 1.00 83.25 185 TYR A C 1
ATOM 1529 O O . TYR A 1 185 ? 7.326 -4.812 -16.472 1.00 83.25 185 TYR A O 1
ATOM 1537 N N . PHE A 1 186 ? 8.197 -3.784 -14.682 1.00 80.44 186 PHE A N 1
ATOM 1538 C CA . PHE A 1 186 ? 7.000 -2.974 -14.419 1.00 80.44 186 PHE A CA 1
ATOM 1539 C C . PHE A 1 186 ? 6.891 -1.748 -15.341 1.00 80.44 186 PHE A C 1
ATOM 1541 O O . PHE A 1 186 ? 5.802 -1.439 -15.823 1.00 80.44 186 PHE A O 1
ATOM 1548 N N . TYR A 1 187 ? 7.997 -1.042 -15.589 1.00 82.00 187 TYR A N 1
ATOM 1549 C CA . TYR A 1 187 ? 8.002 0.280 -16.234 1.00 82.00 187 TYR A CA 1
ATOM 1550 C C . TYR A 1 187 ? 8.741 0.311 -17.583 1.00 82.00 187 TYR A C 1
ATOM 1552 O O . TYR A 1 187 ? 8.693 1.330 -18.274 1.00 82.00 187 TYR A O 1
ATOM 1560 N N . GLY A 1 188 ? 9.428 -0.771 -17.974 1.00 80.50 188 GLY A N 1
ATOM 1561 C CA . GLY A 1 188 ? 10.273 -0.826 -19.175 1.00 80.50 188 GLY A CA 1
ATOM 1562 C C . GLY A 1 188 ? 11.531 0.040 -19.111 1.00 80.50 188 GLY A C 1
ATOM 1563 O O . GLY A 1 188 ? 12.066 0.411 -20.151 1.00 80.50 188 GLY A O 1
ATOM 1564 N N . SER A 1 189 ? 11.979 0.394 -17.906 1.00 82.56 189 SER A N 1
ATOM 1565 C CA . SER A 1 189 ? 13.177 1.206 -17.685 1.00 82.56 189 SER A CA 1
ATOM 1566 C C . SER A 1 189 ? 14.397 0.329 -17.441 1.00 82.56 189 SER A C 1
ATOM 1568 O O . SER A 1 189 ? 14.378 -0.528 -16.564 1.00 82.56 189 SER A O 1
ATOM 1570 N N . ASP A 1 190 ? 15.493 0.599 -18.150 1.00 83.25 190 ASP A N 1
ATOM 1571 C CA . ASP A 1 190 ? 16.766 -0.127 -18.004 1.00 83.25 190 ASP A CA 1
ATOM 1572 C C . ASP A 1 190 ? 17.589 0.334 -16.779 1.00 83.25 190 ASP A C 1
ATOM 1574 O O . ASP A 1 190 ? 18.791 0.075 -16.673 1.00 83.25 190 ASP A O 1
ATOM 1578 N N . SER A 1 191 ? 16.965 1.055 -15.840 1.00 86.00 191 SER A N 1
ATOM 1579 C CA . SER A 1 191 ? 17.646 1.700 -14.716 1.00 86.00 191 SER A CA 1
ATOM 1580 C C . SER A 1 191 ? 16.972 1.431 -13.370 1.00 86.00 191 SER A C 1
ATOM 1582 O O . SER A 1 191 ? 15.751 1.341 -13.257 1.00 86.00 191 SER A O 1
ATOM 1584 N N . ALA A 1 192 ? 17.786 1.328 -12.317 1.00 90.69 192 ALA A N 1
ATOM 1585 C CA . ALA A 1 192 ? 17.310 1.308 -10.937 1.00 90.69 192 ALA A CA 1
ATOM 1586 C C . ALA A 1 192 ? 17.036 2.736 -10.439 1.00 90.69 192 ALA A C 1
ATOM 1588 O O . ALA A 1 192 ? 17.737 3.676 -10.815 1.00 90.69 192 ALA A O 1
ATOM 1589 N N . GLY A 1 193 ? 16.074 2.897 -9.532 1.00 91.94 193 GLY A N 1
ATOM 1590 C CA . GLY A 1 193 ? 15.792 4.185 -8.901 1.00 91.94 193 GLY A CA 1
ATOM 1591 C C . GLY A 1 193 ? 14.314 4.454 -8.659 1.00 91.94 193 GLY A C 1
ATOM 1592 O O . GLY A 1 193 ? 13.480 3.548 -8.715 1.00 91.94 193 GLY A O 1
ATOM 1593 N N . LEU A 1 194 ? 14.016 5.721 -8.353 1.00 91.62 194 LEU A N 1
ATOM 1594 C CA . LEU A 1 194 ? 12.659 6.214 -8.119 1.00 91.62 194 LEU A CA 1
ATOM 1595 C C . LEU A 1 194 ? 11.796 6.015 -9.365 1.00 91.62 194 LEU A C 1
ATOM 1597 O O . LEU A 1 194 ? 12.214 6.365 -10.467 1.00 91.62 194 LEU A O 1
ATOM 1601 N N . ASN A 1 195 ? 10.589 5.494 -9.172 1.00 90.06 195 ASN A N 1
ATOM 1602 C CA . ASN A 1 195 ? 9.715 5.107 -10.279 1.00 90.06 195 ASN A CA 1
ATOM 1603 C C . ASN A 1 195 ? 8.273 5.589 -10.117 1.00 90.06 195 ASN A C 1
ATOM 1605 O O . ASN A 1 195 ? 7.632 5.876 -11.121 1.00 90.06 195 ASN A O 1
ATOM 1609 N N . ASN A 1 196 ? 7.760 5.756 -8.897 1.00 91.56 196 ASN A N 1
ATOM 1610 C CA . ASN A 1 196 ? 6.388 6.199 -8.698 1.00 91.56 196 ASN A CA 1
ATOM 1611 C C . ASN A 1 196 ? 6.198 7.048 -7.442 1.00 91.56 196 ASN A C 1
ATOM 1613 O O . ASN A 1 196 ? 6.943 6.966 -6.463 1.00 91.56 196 ASN A O 1
ATOM 1617 N N . ILE A 1 197 ? 5.125 7.830 -7.474 1.00 94.75 197 ILE A N 1
ATOM 1618 C CA . ILE A 1 197 ? 4.585 8.555 -6.330 1.00 94.75 197 ILE A CA 1
ATOM 1619 C C . ILE A 1 197 ? 3.088 8.272 -6.220 1.00 94.75 197 ILE A C 1
ATOM 1621 O O . ILE A 1 197 ? 2.390 8.143 -7.225 1.00 94.75 197 ILE A O 1
ATOM 1625 N N . GLU A 1 198 ? 2.582 8.185 -4.995 1.00 95.00 198 GLU A N 1
ATOM 1626 C CA . GLU A 1 198 ? 1.148 8.244 -4.722 1.00 95.00 198 GLU A CA 1
ATOM 1627 C C . GLU A 1 198 ? 0.856 9.215 -3.585 1.00 95.00 198 GLU A C 1
ATOM 1629 O O . GLU A 1 198 ? 1.649 9.373 -2.662 1.00 95.00 198 GLU A O 1
ATOM 1634 N N . TYR A 1 199 ? -0.287 9.883 -3.635 1.00 96.38 199 TYR A N 1
ATOM 1635 C CA . TYR A 1 199 ? -0.734 10.771 -2.572 1.00 96.38 199 TYR A CA 1
ATOM 1636 C C . TYR A 1 199 ? -2.245 10.936 -2.603 1.00 96.38 199 TYR A C 1
ATOM 1638 O O . TYR A 1 199 ? -2.910 10.658 -3.601 1.00 96.38 199 TYR A O 1
ATOM 1646 N N . GLY A 1 200 ? -2.808 11.404 -1.498 1.00 96.88 200 GLY A N 1
ATOM 1647 C CA . GLY A 1 200 ? -4.218 11.749 -1.466 1.00 96.88 200 GLY A CA 1
ATOM 1648 C C . GLY A 1 200 ? -4.805 11.764 -0.073 1.00 96.88 200 GLY A C 1
ATOM 1649 O O . GLY A 1 200 ? -4.129 12.058 0.916 1.00 96.88 200 GLY A O 1
ATOM 1650 N N . PHE A 1 201 ? -6.092 11.450 -0.018 1.00 96.38 201 PHE A N 1
ATOM 1651 C CA . PHE A 1 201 ? -6.908 11.535 1.181 1.00 96.38 201 PHE A CA 1
ATOM 1652 C C . PHE A 1 201 ? -7.357 10.150 1.608 1.00 96.38 201 PHE A C 1
ATOM 1654 O O . PHE A 1 201 ? -7.673 9.293 0.784 1.00 96.38 201 PHE A O 1
ATOM 1661 N N . LEU A 1 202 ? -7.425 9.935 2.914 1.00 93.75 202 LEU A N 1
ATOM 1662 C CA . LEU A 1 202 ? -7.978 8.715 3.470 1.00 93.75 202 LEU A CA 1
ATOM 1663 C C . LEU A 1 202 ? -8.839 9.017 4.687 1.00 93.75 202 LEU A C 1
ATOM 1665 O O . LEU A 1 202 ? -8.628 9.998 5.398 1.00 93.75 202 LEU A O 1
ATOM 1669 N N . ILE A 1 203 ? -9.781 8.124 4.957 1.00 90.81 203 ILE A N 1
ATOM 1670 C CA . ILE A 1 203 ? -10.596 8.133 6.164 1.00 90.81 203 ILE A CA 1
ATOM 1671 C C . ILE A 1 203 ? -10.456 6.769 6.824 1.00 90.81 203 ILE A C 1
ATOM 1673 O O . ILE A 1 203 ? -10.770 5.746 6.218 1.00 90.81 203 ILE A O 1
ATOM 1677 N N . THR A 1 204 ? -9.987 6.741 8.070 1.00 87.00 204 THR A N 1
ATOM 1678 C CA . THR A 1 204 ? -9.919 5.508 8.863 1.00 87.00 204 THR A CA 1
ATOM 1679 C C . THR A 1 204 ? -11.057 5.463 9.874 1.00 87.00 204 THR A C 1
ATOM 1681 O O . THR A 1 204 ? -11.374 6.471 10.507 1.00 87.00 204 THR A O 1
ATOM 1684 N N . SER A 1 205 ? -11.646 4.278 10.047 1.00 79.44 205 SER A N 1
ATOM 1685 C CA . SER A 1 205 ? -12.529 3.927 11.164 1.00 79.44 205 SER A CA 1
ATOM 1686 C C . SER A 1 205 ? -11.822 2.880 12.044 1.00 79.44 205 SER A C 1
ATOM 1688 O O . SER A 1 205 ? -12.036 1.674 11.867 1.00 79.44 205 SER A O 1
ATOM 1690 N N . PRO A 1 206 ? -10.961 3.311 12.991 1.00 64.94 206 PRO A N 1
ATOM 1691 C CA . PRO A 1 206 ? -9.991 2.447 13.682 1.00 64.94 206 PRO A CA 1
ATOM 1692 C C . PRO A 1 206 ? -10.593 1.293 14.490 1.00 64.94 206 PRO A C 1
ATOM 1694 O O . PRO A 1 206 ? -9.898 0.350 14.845 1.00 64.94 206 PRO A O 1
ATOM 1697 N N . LYS A 1 207 ? -11.889 1.360 14.808 1.00 61.66 207 LYS A N 1
ATOM 1698 C CA . LYS A 1 207 ? -12.587 0.331 15.598 1.00 61.66 207 LYS A CA 1
ATOM 1699 C C . LYS A 1 207 ? -12.821 -0.977 14.858 1.00 61.66 207 LYS A C 1
ATOM 1701 O O . LYS A 1 207 ? -13.206 -1.963 15.476 1.00 61.66 207 LYS A O 1
ATOM 1706 N N . VAL A 1 208 ? -12.686 -0.948 13.542 1.00 55.78 208 VAL A N 1
ATOM 1707 C CA . VAL A 1 208 ? -13.018 -2.075 12.673 1.00 55.78 208 VAL A CA 1
ATOM 1708 C C . VAL A 1 208 ? -11.802 -2.477 11.853 1.00 55.78 208 VAL A C 1
ATOM 1710 O O . VAL A 1 208 ? -11.616 -3.656 11.575 1.00 55.78 208 VAL A O 1
ATOM 1713 N N . ILE A 1 209 ? -10.982 -1.500 11.462 1.00 64.12 209 ILE A N 1
ATOM 1714 C CA . ILE A 1 209 ? -9.917 -1.693 10.488 1.00 64.12 209 ILE A CA 1
ATOM 1715 C C . ILE A 1 209 ? -8.650 -0.982 10.965 1.00 64.12 209 ILE A C 1
ATOM 1717 O O . ILE A 1 209 ? -8.704 0.051 11.633 1.00 64.12 209 ILE A O 1
ATOM 1721 N N . ASP A 1 210 ? -7.503 -1.547 10.609 1.00 71.31 210 ASP A N 1
ATOM 1722 C CA . ASP A 1 210 ? -6.190 -0.963 10.838 1.00 71.31 210 ASP A CA 1
ATOM 1723 C C . ASP A 1 210 ? -6.032 0.395 10.109 1.00 71.31 210 ASP A C 1
ATOM 1725 O O . ASP A 1 210 ? -6.473 0.570 8.977 1.00 71.31 210 ASP A O 1
ATOM 1729 N N . VAL A 1 211 ? -5.355 1.362 10.740 1.00 69.38 211 VAL A N 1
ATOM 1730 C CA . VAL A 1 211 ? -5.033 2.690 10.179 1.00 69.38 211 VAL A CA 1
ATOM 1731 C C . VAL A 1 211 ? -4.282 2.613 8.836 1.00 69.38 211 VAL A C 1
ATOM 1733 O O . VAL A 1 211 ? -4.369 3.539 8.027 1.00 69.38 211 VAL A O 1
ATOM 1736 N N . PHE A 1 212 ? -3.563 1.523 8.577 1.00 74.62 212 PHE A N 1
ATOM 1737 C CA . PHE A 1 212 ? -2.872 1.279 7.313 1.00 74.62 212 PHE A CA 1
ATOM 1738 C C . PHE A 1 212 ? -3.782 0.758 6.183 1.00 74.62 212 PHE A C 1
ATOM 1740 O O . PHE A 1 212 ? -3.367 0.787 5.025 1.00 74.62 212 PHE A O 1
ATOM 1747 N N . TRP A 1 213 ? -5.007 0.328 6.501 1.00 76.44 213 TRP A N 1
ATOM 1748 C CA . TRP A 1 213 ? -6.047 -0.077 5.550 1.00 76.44 213 TRP A CA 1
ATOM 1749 C C . TRP A 1 213 ? -7.290 0.786 5.778 1.00 76.44 213 TRP A C 1
ATOM 1751 O O . TRP A 1 213 ? -8.191 0.413 6.523 1.00 76.44 213 TRP A O 1
ATOM 1761 N N . PRO A 1 214 ? -7.332 1.997 5.208 1.00 82.75 214 PRO A N 1
ATOM 1762 C CA . PRO A 1 214 ? -8.396 2.938 5.510 1.00 82.75 214 PRO A CA 1
ATOM 1763 C C . PRO A 1 214 ? -9.760 2.452 5.010 1.00 82.75 214 PRO A C 1
ATOM 1765 O O . PRO A 1 214 ? -9.873 1.688 4.059 1.00 82.75 214 PRO A O 1
ATOM 1768 N N . THR A 1 215 ? -10.814 2.953 5.648 1.00 87.75 215 THR A N 1
ATOM 1769 C CA . THR A 1 215 ? -12.208 2.724 5.247 1.00 87.75 215 THR A CA 1
ATOM 1770 C C . THR A 1 215 ? -12.507 3.374 3.902 1.00 87.75 215 THR A C 1
ATOM 1772 O O . THR A 1 215 ? -13.268 2.828 3.117 1.00 87.75 215 THR A O 1
ATOM 1775 N N . LEU A 1 216 ? -11.925 4.542 3.634 1.00 91.56 216 LEU A N 1
ATOM 1776 C CA . LEU A 1 216 ? -12.009 5.215 2.340 1.00 91.56 216 LEU A CA 1
ATOM 1777 C C . LEU A 1 216 ? -10.622 5.724 1.954 1.00 91.56 216 LEU A C 1
ATOM 1779 O O . LEU A 1 216 ? -9.918 6.272 2.805 1.00 91.56 216 LEU A O 1
ATOM 1783 N N . LYS A 1 217 ? -10.247 5.589 0.683 1.00 92.88 217 LYS A N 1
ATOM 1784 C CA . LYS A 1 217 ? -9.002 6.122 0.118 1.00 92.88 217 LYS A CA 1
ATOM 1785 C C . LYS A 1 217 ? -9.307 6.758 -1.234 1.00 92.88 217 LYS A C 1
ATOM 1787 O O . LYS A 1 217 ? -9.877 6.115 -2.107 1.00 92.88 217 LYS A O 1
ATOM 1792 N N . ILE A 1 218 ? -8.902 8.008 -1.412 1.00 95.25 218 ILE A N 1
ATOM 1793 C CA . ILE A 1 218 ? -8.839 8.672 -2.714 1.00 95.25 218 ILE A CA 1
ATOM 1794 C C . ILE A 1 218 ? -7.364 8.885 -2.999 1.00 95.25 218 ILE A C 1
ATOM 1796 O O . ILE A 1 218 ? -6.682 9.567 -2.233 1.00 95.25 218 ILE A O 1
ATOM 1800 N N . THR A 1 219 ? -6.876 8.285 -4.076 1.00 95.12 219 THR A N 1
ATOM 1801 C CA . THR A 1 219 ? -5.456 8.281 -4.419 1.00 95.12 219 THR A CA 1
ATOM 1802 C C . THR A 1 219 ? -5.248 8.875 -5.792 1.00 95.12 219 THR A C 1
ATOM 1804 O O . THR A 1 219 ? -5.896 8.458 -6.745 1.00 95.12 219 THR A O 1
ATOM 1807 N N . ARG A 1 220 ? -4.301 9.797 -5.883 1.00 94.62 220 ARG A N 1
ATOM 1808 C CA . ARG A 1 220 ? -3.621 10.182 -7.109 1.00 94.62 220 ARG A CA 1
ATOM 1809 C C . ARG A 1 220 ? -2.288 9.441 -7.152 1.00 94.62 220 ARG A C 1
ATOM 1811 O O . ARG A 1 220 ? -1.574 9.424 -6.151 1.00 94.62 220 ARG A O 1
ATOM 1818 N N . PHE A 1 221 ? -1.958 8.823 -8.276 1.00 92.75 221 PHE A N 1
ATOM 1819 C CA . PHE A 1 221 ? -0.685 8.129 -8.469 1.00 92.75 221 PHE A CA 1
ATOM 1820 C C . PHE A 1 221 ? -0.093 8.456 -9.835 1.00 92.75 221 PHE A C 1
ATOM 1822 O O . PHE A 1 221 ? -0.834 8.737 -10.777 1.00 92.75 221 PHE A O 1
ATOM 1829 N N . GLU A 1 222 ? 1.235 8.444 -9.920 1.00 89.56 222 GLU A N 1
ATOM 1830 C CA . GLU A 1 222 ? 1.986 8.839 -11.114 1.00 89.56 222 GLU A CA 1
ATOM 1831 C C . GLU A 1 222 ? 3.301 8.059 -11.212 1.00 89.56 222 GLU A C 1
ATOM 1833 O O . GLU A 1 222 ? 3.947 7.789 -10.192 1.00 89.56 222 GLU A O 1
ATOM 1838 N N . ILE A 1 223 ? 3.724 7.762 -12.442 1.00 88.56 223 ILE A N 1
ATOM 1839 C CA . ILE A 1 223 ? 5.067 7.257 -12.746 1.00 88.56 223 ILE A CA 1
ATOM 1840 C C . ILE A 1 223 ? 6.033 8.442 -12.915 1.00 88.56 223 ILE A C 1
ATOM 1842 O O . ILE A 1 223 ? 5.788 9.378 -13.689 1.00 88.56 223 ILE A O 1
ATOM 1846 N N . LEU A 1 224 ? 7.147 8.395 -12.187 1.00 87.06 224 LEU A N 1
ATOM 1847 C CA . LEU A 1 224 ? 8.220 9.389 -12.173 1.00 87.06 224 LEU A CA 1
ATOM 1848 C C . LEU A 1 224 ? 9.293 9.044 -13.211 1.00 87.06 224 LEU A C 1
ATOM 1850 O O . LEU A 1 224 ? 9.650 7.883 -13.333 1.00 87.06 224 LEU A O 1
ATOM 1854 N N . GLY A 1 225 ? 9.875 10.046 -13.876 1.00 80.06 225 GLY A N 1
ATOM 1855 C CA . GLY A 1 225 ? 10.984 9.864 -14.826 1.00 80.06 225 GLY A CA 1
ATOM 1856 C C . GLY A 1 225 ? 10.533 9.464 -16.235 1.00 80.06 225 GLY A C 1
ATOM 1857 O O . GLY A 1 225 ? 9.605 8.677 -16.403 1.00 80.06 225 GLY A O 1
ATOM 1858 N N . GLU A 1 226 ? 11.173 10.032 -17.260 1.00 71.50 226 GLU A N 1
ATOM 1859 C CA . GLU A 1 226 ? 10.834 9.761 -18.667 1.00 71.50 226 GLU A CA 1
ATOM 1860 C C . GLU A 1 226 ? 11.208 8.333 -19.084 1.00 71.50 226 GLU A C 1
ATOM 1862 O O . GLU A 1 226 ? 10.418 7.673 -19.757 1.00 71.50 226 GLU A O 1
ATOM 1867 N N . ASP A 1 227 ? 12.332 7.813 -18.585 1.00 70.06 227 ASP A N 1
ATOM 1868 C CA . ASP A 1 227 ? 12.793 6.445 -18.861 1.00 70.06 227 ASP A CA 1
ATOM 1869 C C . ASP A 1 227 ? 11.824 5.377 -18.320 1.00 70.06 227 ASP A C 1
ATOM 1871 O O . ASP A 1 227 ? 11.642 4.326 -18.925 1.00 70.06 227 ASP A O 1
ATOM 1875 N N . ASN A 1 228 ? 11.111 5.675 -17.226 1.00 64.44 228 ASN A N 1
ATOM 1876 C CA . ASN A 1 228 ? 10.079 4.801 -16.646 1.00 64.44 228 ASN A CA 1
ATOM 1877 C C . ASN A 1 228 ? 8.736 4.878 -17.393 1.00 64.44 228 ASN A C 1
ATOM 1879 O O . ASN A 1 228 ? 7.777 4.192 -17.049 1.00 64.44 228 ASN A O 1
ATOM 1883 N N . ARG A 1 229 ? 8.630 5.735 -18.412 1.00 67.56 229 ARG A N 1
ATOM 1884 C CA . ARG A 1 229 ? 7.428 5.896 -19.240 1.00 67.56 229 ARG A CA 1
ATOM 1885 C C . ARG A 1 229 ? 7.577 5.231 -20.607 1.00 67.56 229 ARG A C 1
ATOM 1887 O O . ARG A 1 229 ? 6.698 5.430 -21.448 1.00 67.56 229 ARG A O 1
ATOM 1894 N N . ALA A 1 230 ? 8.655 4.487 -20.844 1.00 63.25 230 ALA A N 1
ATOM 1895 C CA . ALA A 1 230 ? 8.952 3.846 -22.123 1.00 63.25 230 ALA A CA 1
ATOM 1896 C C . ALA A 1 230 ? 8.467 2.384 -22.225 1.00 63.25 230 ALA A C 1
ATOM 1898 O O . ALA A 1 230 ? 8.488 1.823 -23.318 1.00 63.25 230 ALA A O 1
ATOM 1899 N N . GLY A 1 231 ? 8.006 1.763 -21.131 1.00 59.41 231 GLY A N 1
ATOM 1900 C CA . GLY A 1 231 ? 7.547 0.373 -21.133 1.00 59.41 231 GLY A CA 1
ATOM 1901 C C . GLY A 1 231 ? 6.241 0.130 -21.889 1.00 59.41 231 GLY A C 1
ATOM 1902 O O . GLY A 1 231 ? 5.243 0.816 -21.674 1.00 59.41 231 GLY A O 1
ATOM 1903 N N . ASN A 1 232 ? 6.234 -0.919 -22.718 1.00 50.97 232 ASN A N 1
ATOM 1904 C CA . ASN A 1 232 ? 5.092 -1.336 -23.548 1.00 50.97 232 ASN A CA 1
ATOM 1905 C C . ASN A 1 232 ? 3.847 -1.762 -22.742 1.00 50.97 232 ASN A C 1
ATOM 1907 O O . ASN A 1 232 ? 2.754 -1.821 -23.295 1.00 50.97 232 ASN A O 1
ATOM 1911 N N . LEU A 1 233 ? 4.006 -2.067 -21.450 1.00 51.75 233 LEU A N 1
ATOM 1912 C CA . LEU A 1 233 ? 2.933 -2.491 -20.542 1.00 51.75 233 LEU A CA 1
ATOM 1913 C C . LEU A 1 233 ? 2.191 -1.328 -19.862 1.00 51.75 233 LEU A C 1
ATOM 1915 O O . LEU A 1 233 ? 1.181 -1.556 -19.197 1.00 51.75 233 LEU A O 1
ATOM 1919 N N . VAL A 1 234 ? 2.676 -0.092 -20.001 1.00 57.41 234 VAL A N 1
ATOM 1920 C CA . VAL A 1 234 ? 2.103 1.076 -19.325 1.00 57.41 234 VAL A CA 1
ATOM 1921 C C . VAL A 1 234 ? 1.041 1.717 -20.223 1.00 57.41 234 VAL A C 1
ATOM 1923 O O . VAL A 1 234 ? 1.344 2.630 -20.991 1.00 57.41 234 VAL A O 1
ATOM 1926 N N . GLN A 1 235 ? -0.203 1.230 -20.146 1.00 55.22 235 GLN A N 1
ATOM 1927 C CA . GLN A 1 235 ? -1.331 1.800 -20.903 1.00 55.22 235 GLN A CA 1
ATOM 1928 C C . GLN A 1 235 ? -1.664 3.232 -20.443 1.00 55.22 235 GLN A C 1
ATOM 1930 O O . GLN A 1 235 ? -1.815 4.124 -21.276 1.00 55.22 235 GLN A O 1
ATOM 1935 N N . GLU A 1 236 ? -1.649 3.487 -19.131 1.00 61.25 236 GLU A N 1
ATOM 1936 C CA . GLU A 1 236 ? -1.856 4.812 -18.535 1.00 61.25 236 GLU A CA 1
ATOM 1937 C C . GLU A 1 236 ? -0.814 5.086 -17.436 1.00 61.25 236 GLU A C 1
ATOM 1939 O O . GLU A 1 236 ? -0.522 4.236 -16.591 1.00 61.25 236 GLU A O 1
ATOM 1944 N N . LYS A 1 237 ? -0.200 6.276 -17.483 1.00 65.75 237 LYS A N 1
ATOM 1945 C CA . LYS A 1 237 ? 1.030 6.626 -16.735 1.00 65.75 237 LYS A CA 1
ATOM 1946 C C . LYS A 1 237 ? 0.759 7.341 -15.413 1.00 65.75 237 LYS A C 1
ATOM 1948 O O . LYS A 1 237 ? 1.691 7.650 -14.661 1.00 65.75 237 LYS A O 1
ATOM 1953 N N . ASP A 1 238 ? -0.508 7.630 -15.157 1.00 75.88 238 ASP A N 1
ATOM 1954 C CA . ASP A 1 238 ? -0.992 8.391 -14.028 1.00 75.88 238 ASP A CA 1
ATOM 1955 C C . ASP A 1 238 ? -2.515 8.234 -13.905 1.00 75.88 238 ASP A C 1
ATOM 1957 O O . ASP A 1 238 ? -3.209 8.091 -14.903 1.00 75.88 238 ASP A O 1
ATOM 1961 N N . GLY A 1 239 ? -3.062 8.256 -12.688 1.00 84.38 239 GLY A N 1
ATOM 1962 C CA . GLY A 1 239 ? -4.498 8.030 -12.516 1.00 84.38 239 GLY A CA 1
ATOM 1963 C C . GLY A 1 239 ? -5.057 8.441 -11.163 1.00 84.38 239 GLY A C 1
ATOM 1964 O O . GLY A 1 239 ? -4.330 8.873 -10.262 1.00 84.38 239 GLY A O 1
ATOM 1965 N N . PHE A 1 240 ? -6.378 8.319 -11.041 1.00 89.94 240 PHE A N 1
ATOM 1966 C CA . PHE A 1 240 ? -7.111 8.489 -9.791 1.00 89.94 240 PHE A CA 1
ATOM 1967 C C . PHE A 1 240 ? -7.817 7.187 -9.420 1.00 89.94 240 PHE A C 1
ATOM 1969 O O . PHE A 1 240 ? -8.567 6.627 -10.213 1.00 89.94 240 PHE A O 1
ATOM 1976 N N . SER A 1 241 ? -7.614 6.728 -8.189 1.00 90.31 241 SER A N 1
ATOM 1977 C CA . SER A 1 241 ? -8.291 5.555 -7.642 1.00 90.31 241 SER A CA 1
ATOM 1978 C C . SER A 1 241 ? -9.131 5.935 -6.431 1.00 90.31 241 SER A C 1
ATOM 1980 O O . SER A 1 241 ? -8.694 6.685 -5.553 1.00 90.31 241 SER A O 1
ATOM 1982 N N . PHE A 1 242 ? -10.342 5.391 -6.387 1.00 91.81 242 PHE A N 1
ATOM 1983 C CA . PHE A 1 242 ? -11.218 5.410 -5.231 1.00 91.81 242 PHE A CA 1
ATOM 1984 C C . PHE A 1 242 ? -11.320 3.997 -4.660 1.00 91.81 242 PHE A C 1
ATOM 1986 O O . PHE A 1 242 ? -11.674 3.055 -5.371 1.00 91.81 242 PHE A O 1
ATOM 1993 N N . GLU A 1 243 ? -11.054 3.863 -3.364 1.00 89.94 243 GLU A N 1
ATOM 1994 C CA . GLU A 1 243 ? -11.214 2.622 -2.617 1.00 89.94 243 GLU A CA 1
ATOM 1995 C C . GLU A 1 243 ? -12.142 2.835 -1.419 1.00 89.94 243 GLU A C 1
ATOM 1997 O O . GLU A 1 243 ? -12.017 3.822 -0.689 1.00 89.94 243 GLU A O 1
ATOM 2002 N N . ALA A 1 244 ? -13.052 1.886 -1.200 1.00 88.50 244 ALA A N 1
ATOM 2003 C CA . ALA A 1 244 ? -13.905 1.830 -0.024 1.00 88.50 244 ALA A CA 1
ATOM 2004 C C . ALA A 1 244 ? -13.873 0.434 0.600 1.00 88.50 244 ALA A C 1
ATOM 2006 O O . ALA A 1 244 ? -14.140 -0.560 -0.067 1.00 88.50 244 ALA A O 1
ATOM 2007 N N . LEU A 1 245 ? -13.581 0.361 1.892 1.00 83.94 245 LEU A N 1
ATOM 2008 C CA . LEU A 1 245 ? -13.520 -0.867 2.667 1.00 83.94 245 LEU A CA 1
ATOM 2009 C C . LEU A 1 245 ? -14.593 -0.845 3.751 1.00 83.94 245 LEU A C 1
ATOM 2011 O O . LEU A 1 245 ? -14.552 -0.040 4.682 1.00 83.94 245 LEU A O 1
ATOM 2015 N N . MET A 1 246 ? -15.535 -1.775 3.647 1.00 79.88 246 MET A N 1
ATOM 2016 C CA . MET A 1 246 ? -16.553 -2.013 4.661 1.00 79.88 246 MET A CA 1
ATOM 2017 C C . MET A 1 246 ? -16.297 -3.374 5.284 1.00 79.88 246 MET A C 1
ATOM 2019 O O . MET A 1 246 ? -16.335 -4.382 4.591 1.00 79.88 246 MET A O 1
ATOM 2023 N N . ALA A 1 247 ? -16.049 -3.415 6.587 1.00 73.44 247 ALA A N 1
ATOM 2024 C CA . ALA A 1 247 ? -15.882 -4.658 7.326 1.00 73.44 247 ALA A CA 1
ATOM 2025 C C . ALA A 1 247 ? -16.669 -4.602 8.635 1.00 73.44 247 ALA A C 1
ATOM 2027 O O . ALA A 1 247 ? -17.032 -3.529 9.117 1.00 73.44 247 ALA A O 1
ATOM 2028 N N . PHE A 1 248 ? -16.951 -5.760 9.209 1.00 69.44 248 PHE A N 1
ATOM 2029 C CA . PHE A 1 248 ? -17.574 -5.885 10.515 1.00 69.44 248 PHE A CA 1
ATOM 2030 C C . PHE A 1 248 ? -17.027 -7.119 11.220 1.00 69.44 248 PHE A C 1
ATOM 2032 O O . PHE A 1 248 ? -16.807 -8.173 10.616 1.00 69.44 248 PHE A O 1
ATOM 2039 N N . ARG A 1 249 ? -16.803 -6.977 12.526 1.00 66.19 249 ARG A N 1
ATOM 2040 C CA . ARG A 1 249 ? -16.519 -8.114 13.392 1.00 66.19 249 ARG A CA 1
ATOM 2041 C C . ARG A 1 249 ? -17.823 -8.869 13.614 1.00 66.19 249 ARG A C 1
ATOM 2043 O O . ARG A 1 249 ? -18.822 -8.268 14.001 1.00 66.19 249 ARG A O 1
ATOM 2050 N N . VAL A 1 250 ? -17.799 -10.164 13.338 1.00 61.69 250 VAL A N 1
ATOM 2051 C CA . VAL A 1 250 ? -18.950 -11.054 13.467 1.00 61.69 250 VAL A CA 1
ATOM 2052 C C . VAL A 1 250 ? -18.978 -11.638 14.881 1.00 61.69 250 VAL A C 1
ATOM 2054 O O . VAL A 1 250 ? -20.017 -11.550 15.526 1.00 61.69 250 VAL A O 1
ATOM 2057 N N . TRP A 1 251 ? -17.849 -12.175 15.366 1.00 51.75 251 TRP A N 1
ATOM 2058 C CA . TRP A 1 251 ? -17.653 -12.763 16.705 1.00 51.75 251 TRP A CA 1
ATOM 2059 C C . TRP A 1 251 ? -16.220 -12.475 17.185 1.00 51.75 251 TRP A C 1
ATOM 2061 O O . TRP A 1 251 ? -15.307 -12.513 16.333 1.00 51.75 251 TRP A O 1
#

Nearest PDB structures (foldseek):
  4fqe-assembly1_A  TM=5.143E-01  e=3.591E-01  Dickeya dadantii 3937
  4frt-assembly2_B  TM=2.681E-01  e=2.484E-01  Pseudomonas aeruginosa PAO1
  2n6p-assembly1_A  TM=1.763E-01  e=1.936E+00  Pseudomonas aeruginosa PAO1
  1fi1-assembly1_A  TM=1.993E-01  e=8.910E+00  Escherichia coli K-12

pLDDT: mean 74.2, std 17.29, range [24.92, 97.06]

Mean predicted aligned error: 11.05 Å

Secondary structure (DSSP, 8-state):
-HHHHHHHHTTS-HHHHHTTTS----EEEEEEEEESSEEETTEEEE-S-EEEEEEEEE-S-TTEEEETTEEEEEEESSSSEEEEEEEEEE----S-SS--SS-GGGS--PPPEEEEEEEEEEE-TTS-EEEEEEEEESSSS--EEEEEEEEEE---BPPTT-SS-SBEEEEEEEEEEE-HHHHHHHH--SS-EEEEEEEEEEEE-TTTS-TTS-SEEEEEEEE-SSGGG--TT-S-SEEEEEEEEEEEE--

Foldseek 3Di:
DVPVVVVVQVPDDVVLVVLLPDDWDWWKKKWKKKKQFDDDQQFGPGHGIDIDIAIDTDTDPVQWDDAFNFIWGKDDPDPFKIKIKGKDWDPPPLPPPDDDPDDPVNGDDADGWIKIKIKIKGADPLGWIWIKMKIATDPRQRKIKIKIKTKDWDDADDDPPDPHGQKTKIKMKMWMWIQQSVLCRQQVANHTTTFKMKIDMFMARVVFHPSVRGQKDKMKMATDDPSSNPDPSRPDGIDIMIMGMDMDIPD

Solvent-accessible surface area (backbone atoms only — not comparable to full-atom values): 13412 Å² total; per-residue (Å²): 120,83,68,60,66,61,54,64,60,72,75,51,57,71,70,59,57,53,51,63,75,59,67,92,54,72,38,32,33,43,34,39,36,38,28,54,41,42,64,57,85,33,35,61,77,43,93,47,70,45,78,44,79,25,77,43,80,45,67,46,37,92,34,60,40,74,53,76,85,41,66,29,45,37,50,70,81,51,98,36,36,35,41,36,35,33,76,47,76,47,79,58,66,81,62,65,98,55,94,64,93,72,54,78,89,76,54,80,79,60,67,55,41,31,34,45,36,39,34,45,36,42,42,46,96,77,60,31,33,43,34,44,36,40,37,36,38,74,60,62,59,65,19,39,38,37,37,44,35,42,36,45,53,75,50,74,46,57,51,92,95,50,96,59,44,54,38,34,42,27,41,37,40,34,43,32,32,27,34,36,50,32,23,33,73,68,24,41,12,94,49,58,43,70,40,21,39,37,36,42,41,35,31,24,37,59,90,73,37,56,77,90,44,39,33,30,36,43,36,41,28,28,53,38,62,75,60,42,67,64,18,93,74,56,85,48,60,52,53,76,36,47,35,39,43,49,66,44,77,78,79

Sequence (251 aa):
MKTFFILAILFLNDDVKADFLETEKLQVAAGIQYRSLLYKRGIITYEGFQATPIYSVNYENSSFLLAGSSLFYKRGFNRNWSFRTRLNIDSTEDNPLYITEEKEEERVRRDETSEWDSYFEYLTERGHYFRFQFSQDLQAHNGSYIELRGRIALADYLKKGQAQPLIQPAVFAALGAGSKEHNEYFYGSDSAGLNNIEYGFLITSPKVIDVFWPTLKITRFEILGEDNRAGNLVQEKDGFSFEALMAFRVW